Protein AF-A0A9Q8ZAB5-F1 (afdb_monomer_lite)

Organism: Curvularia clavata (NCBI:txid95742)

Secondary structure (DSSP, 8-state):
------------------------------HHHHHHHHHHHHHHHHHHHHHHHHHHHHHHHHHHHHHHHHHHHHHHHHHHHHHHHHHHHHHHHHHHHHHHHHHHHHHHHHHHHTTS-TT-HHHHHHHHHHHHHHHHHHHHHHHHHHHHHHHT------SS------PPPTTS-S--TTB-TTSBBTTT-PBSS-HHHHHHHTTSPP----PPPP----

Radius of gyration: 38.53 Å; chains: 1; bounding box: 96×40×108 Å

Sequence (218 aa):
MGSTTPSHESAVEATGMPQPEQLAIGVPLGFAAQLRAVQQTQREQAERIAILESENAKLKENLEVKITDLVVRVENLEQHKELLTVRRKELVTLLSNLRTLHLDADNAFQMRAVDIQPDDAEGMLGLCNTQIITTMSHHQRAIAQLRVTTQLQTYPMYHQQARPPVMPPRTSGRYPHWYGREGYCLEHGTPYQCFTCDRRYENLPAPQGNTAPGKKKS

Foldseek 3Di:
DDDDDDDDDDDPPPPDDPDPPDDPDDDDDPPVVVVVVVVVVVVVVVVVVVVVVVVVVVVVVVVVVVVVVVVVVVVVVVVVVVVVVVVVVVVVVLVVVLVVQLVVLVVVLVVQCVPADPPNPVSVVVSVVVNVVSNVVSVVVSVVVVVVVVVVDPDPPPPDDCPPQPDPPVPDVDDPPQADPVQAGVVPRHHPPDPVVVVVVVPDDDPDDPDDDDDDDD

Structure (mmCIF, N/CA/C/O backbone):
data_AF-A0A9Q8ZAB5-F1
#
_entry.id   AF-A0A9Q8ZAB5-F1
#
loop_
_atom_site.group_PDB
_atom_site.id
_atom_site.type_symbol
_atom_site.label_atom_id
_atom_site.label_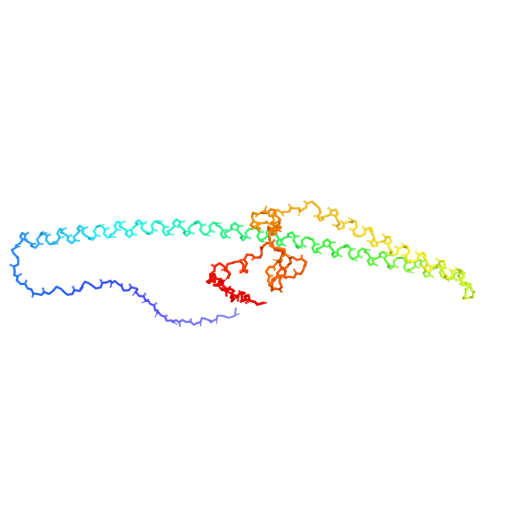alt_id
_atom_site.label_comp_id
_atom_site.label_asym_id
_atom_site.label_entity_id
_atom_site.label_seq_id
_atom_site.pdbx_PDB_ins_code
_atom_site.Cartn_x
_atom_site.Cartn_y
_atom_site.Cartn_z
_atom_site.occupancy
_atom_site.B_iso_or_equiv
_atom_site.auth_seq_id
_atom_site.auth_comp_id
_atom_site.auth_asym_id
_atom_site.auth_atom_id
_atom_site.pdbx_PDB_model_num
ATOM 1 N N . MET A 1 1 ? -35.957 -17.607 -9.331 1.00 41.12 1 MET A N 1
ATOM 2 C CA . MET A 1 1 ? -36.030 -19.084 -9.400 1.00 41.12 1 MET A CA 1
ATOM 3 C C . MET A 1 1 ? -34.678 -19.604 -8.923 1.00 41.12 1 MET A C 1
ATOM 5 O O . MET A 1 1 ? -33.695 -19.191 -9.505 1.00 41.12 1 MET A O 1
ATOM 9 N N . GLY A 1 2 ? -34.497 -20.375 -7.861 1.00 46.34 2 GLY A N 1
ATOM 10 C CA . GLY A 1 2 ? -35.433 -20.983 -6.936 1.00 46.34 2 GLY A CA 1
ATOM 11 C C . GLY A 1 2 ? -34.921 -20.863 -5.499 1.00 46.34 2 GLY A C 1
ATOM 12 O O . GLY A 1 2 ? -33.728 -20.789 -5.226 1.00 46.34 2 GLY A O 1
ATOM 13 N N . SER A 1 3 ? -35.906 -20.788 -4.621 1.00 42.12 3 SER A N 1
ATOM 14 C CA . SER A 1 3 ? -35.892 -21.041 -3.190 1.00 42.12 3 SER A CA 1
ATOM 15 C C . SER A 1 3 ? -35.342 -22.421 -2.834 1.00 42.12 3 SER A C 1
ATOM 17 O O . SER A 1 3 ? -35.761 -23.389 -3.460 1.00 42.12 3 SER A O 1
ATOM 19 N N . THR A 1 4 ? -34.573 -22.505 -1.747 1.00 46.62 4 THR A N 1
ATOM 20 C CA . THR A 1 4 ? -34.767 -23.529 -0.702 1.00 46.62 4 THR A CA 1
ATOM 21 C C . THR A 1 4 ? -34.006 -23.129 0.559 1.00 46.62 4 THR A C 1
ATOM 23 O O . THR A 1 4 ? -32.781 -23.049 0.570 1.00 46.62 4 THR A O 1
ATOM 26 N N . THR A 1 5 ? -34.778 -22.857 1.605 1.00 48.03 5 THR A N 1
ATOM 27 C CA . THR A 1 5 ? -34.402 -22.916 3.019 1.00 48.03 5 THR A CA 1
ATOM 28 C C . THR A 1 5 ? -34.094 -24.359 3.436 1.00 48.03 5 THR A C 1
ATOM 30 O O . THR A 1 5 ? -34.534 -25.305 2.777 1.00 48.03 5 THR A O 1
ATOM 33 N N . PRO A 1 6 ? -33.431 -24.532 4.587 1.00 48.47 6 PRO A N 1
ATOM 34 C CA . PRO A 1 6 ? -34.028 -25.408 5.587 1.00 48.47 6 PRO A CA 1
ATOM 35 C C . PRO A 1 6 ? -34.180 -24.717 6.945 1.00 48.47 6 PRO A C 1
ATOM 37 O O . PRO A 1 6 ? -33.369 -23.892 7.363 1.00 48.47 6 PRO A O 1
ATOM 40 N N . SER A 1 7 ? -35.286 -25.075 7.585 1.00 40.00 7 SER A N 1
ATOM 41 C CA . SER A 1 7 ? -35.725 -24.700 8.925 1.00 40.00 7 SER A CA 1
ATOM 42 C C . SER A 1 7 ? -35.167 -25.650 9.992 1.00 40.00 7 SER A C 1
ATOM 44 O O . SER A 1 7 ? -34.811 -26.780 9.670 1.00 40.00 7 SER A O 1
ATOM 46 N N . HIS A 1 8 ? -35.281 -25.200 11.251 1.00 36.62 8 HIS A N 1
ATOM 47 C CA . HIS A 1 8 ? -35.032 -25.897 12.527 1.00 36.62 8 HIS A CA 1
ATOM 48 C C . HIS A 1 8 ? -33.540 -26.067 12.872 1.00 36.62 8 HIS A C 1
ATOM 50 O O . HIS A 1 8 ? -32.748 -26.480 12.045 1.00 36.62 8 HIS A O 1
ATOM 56 N N . GLU A 1 9 ? -33.061 -25.671 14.052 1.00 33.81 9 GLU A N 1
ATOM 57 C CA . GLU A 1 9 ? -33.590 -26.050 15.361 1.00 33.81 9 GLU A CA 1
ATOM 58 C C . GLU A 1 9 ? -33.198 -25.039 16.454 1.00 33.81 9 GLU A C 1
ATOM 60 O O . GLU A 1 9 ? -32.094 -24.496 16.474 1.00 33.81 9 GLU A O 1
ATOM 65 N N . SER A 1 10 ? -34.137 -24.799 17.366 1.00 42.56 10 SER A N 1
ATOM 66 C CA . SER A 1 10 ? -33.970 -24.031 18.595 1.00 42.56 10 SER A CA 1
ATOM 67 C C . SER A 1 10 ? -32.871 -24.601 19.493 1.00 42.56 10 SER A C 1
ATOM 69 O O . SER A 1 10 ? -32.937 -25.761 19.883 1.00 42.56 10 SER A O 1
ATOM 71 N N . ALA A 1 11 ? -31.966 -23.744 19.958 1.00 36.34 11 ALA A N 1
ATOM 72 C CA . ALA A 1 11 ? -31.259 -23.945 21.218 1.00 36.34 11 ALA A CA 1
ATOM 73 C C . ALA A 1 11 ? -31.220 -22.607 21.961 1.00 36.34 11 ALA A C 1
ATOM 75 O O . ALA A 1 11 ? -30.309 -21.794 21.821 1.00 36.34 11 ALA A O 1
ATOM 76 N N . VAL A 1 12 ? -32.292 -22.358 22.712 1.00 43.91 12 VAL A N 1
ATOM 77 C CA . VAL A 1 12 ? -32.320 -21.360 23.778 1.00 43.91 12 VAL A CA 1
ATOM 78 C C . VAL A 1 12 ? -31.475 -21.941 24.906 1.00 43.91 12 VAL A C 1
ATOM 80 O O . VAL A 1 12 ? -31.985 -22.669 25.753 1.00 43.91 12 VAL A O 1
ATOM 83 N N . GLU A 1 13 ? -30.171 -21.681 24.895 1.00 36.53 13 GLU A N 1
ATOM 84 C CA . GLU A 1 13 ? -29.322 -21.998 26.039 1.00 36.53 13 GLU A CA 1
ATOM 85 C C . GLU A 1 13 ? -29.429 -20.837 27.026 1.00 36.53 13 GLU A C 1
ATOM 87 O O . GLU A 1 13 ? -28.693 -19.851 26.989 1.00 36.53 13 GLU A O 1
ATOM 92 N N . ALA A 1 14 ? -30.472 -20.930 27.850 1.00 37.59 14 ALA A N 1
ATOM 93 C CA . ALA A 1 14 ? -30.673 -20.093 29.013 1.00 37.59 14 ALA A CA 1
ATOM 94 C C . ALA A 1 14 ? -29.473 -20.278 29.947 1.00 37.59 14 ALA A C 1
ATOM 96 O O . ALA A 1 14 ? -29.358 -21.285 30.648 1.00 37.59 14 ALA A O 1
ATOM 97 N N . THR A 1 15 ? -28.568 -19.304 29.943 1.00 41.44 15 THR A N 1
ATOM 98 C CA . THR A 1 15 ? -27.495 -19.192 30.923 1.00 41.44 15 THR A CA 1
ATOM 99 C C . THR A 1 15 ? -28.131 -19.156 32.307 1.00 41.44 15 THR A C 1
ATOM 101 O O . THR A 1 15 ? -28.921 -18.267 32.630 1.00 41.44 15 THR A O 1
ATOM 104 N N . GLY A 1 16 ? -27.838 -20.205 33.076 1.00 38.50 16 GLY A N 1
ATOM 105 C CA . GLY A 1 16 ? -28.487 -20.536 34.332 1.00 38.50 16 GLY A CA 1
ATOM 106 C C . GLY A 1 16 ? -28.571 -19.355 35.290 1.00 38.50 16 GLY A C 1
ATOM 107 O O . GLY A 1 16 ? -27.561 -18.793 35.711 1.00 38.50 16 GLY A O 1
ATOM 108 N N . MET A 1 17 ? -29.802 -19.032 35.683 1.00 41.12 17 MET A N 1
ATOM 109 C CA . MET A 1 17 ? -30.035 -18.351 36.946 1.00 41.12 17 MET A CA 1
ATOM 110 C C . MET A 1 17 ? -29.434 -19.209 38.067 1.00 41.12 17 MET A C 1
ATOM 112 O O . MET A 1 17 ? -29.670 -20.422 38.072 1.00 41.12 17 MET A O 1
ATOM 116 N N . PRO A 1 18 ? -28.689 -18.635 39.027 1.00 44.06 18 PRO A N 1
ATOM 117 C CA . PRO A 1 18 ? -28.334 -19.376 40.222 1.00 44.06 18 PRO A CA 1
ATOM 118 C C . PRO A 1 18 ? -29.637 -19.750 40.935 1.00 44.06 18 PRO A C 1
ATOM 120 O O . PRO A 1 18 ? -30.396 -18.883 41.373 1.00 44.06 18 PRO A O 1
ATOM 123 N N . GLN A 1 19 ? -29.917 -21.054 40.992 1.00 41.78 19 GLN A N 1
ATOM 124 C CA . GLN A 1 19 ? -30.935 -21.608 41.873 1.00 41.78 19 GLN A CA 1
ATOM 125 C C . GLN A 1 19 ? -30.677 -21.086 43.294 1.00 41.78 19 GLN A C 1
ATOM 127 O O . GLN A 1 19 ? -29.535 -21.151 43.755 1.00 41.78 19 GLN A O 1
ATOM 132 N N . PRO A 1 20 ? -31.700 -20.588 44.011 1.00 45.41 20 PRO A N 1
ATOM 133 C CA . PRO A 1 20 ? -31.580 -20.397 45.443 1.00 45.41 20 PRO A CA 1
ATOM 134 C C . PRO A 1 20 ? -31.463 -21.791 46.060 1.00 45.41 20 PRO A C 1
ATOM 136 O O . PRO A 1 20 ? -32.427 -22.560 46.082 1.00 45.41 20 PRO A O 1
ATOM 139 N N . GLU A 1 21 ? -30.249 -22.138 46.481 1.00 46.72 21 GLU A N 1
ATOM 140 C CA . GLU A 1 21 ? -29.992 -23.361 47.223 1.00 46.72 21 GLU A CA 1
ATOM 141 C C . GLU A 1 21 ? -30.915 -23.433 48.441 1.00 46.72 21 GLU A C 1
ATOM 143 O O . GLU A 1 21 ? -31.255 -22.444 49.093 1.00 46.72 21 GLU A O 1
ATOM 148 N N . GLN A 1 22 ? -31.374 -24.654 48.660 1.00 44.00 22 GLN A N 1
ATOM 149 C CA . GLN A 1 22 ? -32.436 -25.054 49.556 1.00 44.00 22 GLN A CA 1
ATOM 150 C C . GLN A 1 22 ? -32.271 -24.456 50.958 1.00 44.00 22 GLN A C 1
ATOM 152 O O . GLN A 1 22 ? -31.250 -24.634 51.622 1.00 44.00 22 GLN A O 1
ATOM 157 N N . LEU A 1 23 ? -33.339 -23.809 51.430 1.00 45.16 23 LEU A N 1
ATOM 158 C CA . LEU A 1 23 ? -33.559 -23.488 52.836 1.00 45.16 23 LEU A CA 1
ATOM 159 C C . LEU A 1 23 ? -33.462 -24.782 53.653 1.00 45.16 23 LEU A C 1
ATOM 161 O O . LEU A 1 23 ? -34.404 -25.575 53.697 1.00 45.16 23 LEU A O 1
ATOM 165 N N . ALA A 1 24 ? -32.316 -24.994 54.298 1.00 43.72 24 ALA A N 1
ATOM 166 C CA . ALA A 1 24 ? -32.170 -25.992 55.340 1.00 43.72 24 ALA A CA 1
ATOM 167 C C . ALA A 1 24 ? -33.222 -25.707 56.423 1.00 43.72 24 ALA A C 1
ATOM 169 O O . ALA A 1 24 ? -33.201 -24.677 57.097 1.00 43.72 24 ALA A O 1
ATOM 170 N N . ILE A 1 25 ? -34.190 -26.614 56.537 1.00 65.44 25 ILE A N 1
ATOM 171 C CA . ILE A 1 25 ? -35.255 -26.574 57.534 1.00 65.44 25 ILE A CA 1
ATOM 172 C C . ILE A 1 25 ? -34.607 -26.733 58.913 1.00 65.44 25 ILE A C 1
ATOM 174 O O . ILE A 1 25 ? -34.068 -27.790 59.234 1.00 65.44 25 ILE A O 1
ATOM 178 N N . GLY A 1 26 ? -34.683 -25.687 59.736 1.00 53.12 26 GLY A N 1
ATOM 179 C CA . GLY A 1 26 ? -34.193 -25.714 61.109 1.00 53.12 26 GLY A CA 1
ATOM 180 C C . GLY A 1 26 ? -34.734 -24.560 61.951 1.00 53.12 26 GLY A C 1
ATOM 181 O O . GLY A 1 26 ? -34.139 -23.491 61.982 1.00 53.12 26 GLY A O 1
ATOM 182 N N . VAL A 1 27 ? -35.811 -24.843 62.698 1.00 58.59 27 VAL A N 1
ATOM 183 C CA . VAL A 1 27 ? -36.388 -24.069 63.824 1.00 58.59 27 VAL A CA 1
ATOM 184 C C . VAL A 1 27 ? -37.243 -22.836 63.441 1.00 58.59 27 VAL A C 1
ATOM 186 O O . VAL A 1 27 ? -36.788 -21.970 62.695 1.00 58.59 27 VAL A O 1
ATOM 189 N N . PRO A 1 28 ? -38.485 -22.694 63.971 1.00 60.84 28 PRO A N 1
ATOM 190 C CA . PRO A 1 28 ? -39.317 -21.518 63.736 1.00 60.84 28 PRO A CA 1
ATOM 191 C C . PRO A 1 28 ? -38.737 -20.318 64.491 1.00 60.84 28 PRO A C 1
ATOM 193 O O . PRO A 1 28 ? -39.052 -20.051 65.649 1.00 60.84 28 PRO A O 1
ATOM 196 N N . LEU A 1 29 ? -37.861 -19.581 63.818 1.00 64.44 29 LEU A N 1
ATOM 197 C CA . LEU A 1 29 ? -37.516 -18.216 64.184 1.00 64.44 29 LEU A CA 1
ATOM 198 C C . LEU A 1 29 ? -38.813 -17.394 64.263 1.00 64.44 29 LEU A C 1
ATOM 200 O O . LEU A 1 29 ? -39.608 -17.401 63.324 1.00 64.44 29 LEU A O 1
ATOM 204 N N . GLY A 1 30 ? -39.040 -16.686 65.374 1.00 79.69 30 GLY A N 1
ATOM 205 C CA . GLY A 1 30 ? -40.190 -15.784 65.498 1.00 79.69 30 GLY A CA 1
ATOM 206 C C . GLY A 1 30 ? -40.224 -14.759 64.354 1.00 79.69 30 GLY A C 1
ATOM 207 O O . GLY A 1 30 ? -39.177 -14.404 63.813 1.00 79.69 30 GLY A O 1
ATOM 208 N N . PHE A 1 31 ? -41.411 -14.257 63.996 1.00 84.06 31 PHE A N 1
ATOM 209 C CA . PHE A 1 31 ? -41.635 -13.351 62.852 1.00 84.06 31 PHE A CA 1
ATOM 210 C C . PHE A 1 31 ? -40.609 -12.202 62.751 1.00 84.06 31 PHE A C 1
ATOM 212 O O . PHE A 1 31 ? -40.093 -11.904 61.677 1.00 84.06 31 PHE A O 1
ATOM 219 N N . ALA A 1 32 ? -40.222 -11.608 63.884 1.00 85.12 32 ALA A N 1
ATOM 220 C CA . ALA A 1 32 ? -39.220 -10.541 63.943 1.00 85.12 32 ALA A CA 1
ATOM 221 C C . ALA A 1 32 ? -37.797 -10.974 63.526 1.00 85.12 32 ALA A C 1
ATOM 223 O O . ALA A 1 32 ? -36.995 -10.154 63.080 1.00 85.12 32 ALA A O 1
ATOM 224 N N . ALA A 1 33 ? -37.441 -12.243 63.705 1.00 85.00 33 ALA A N 1
ATOM 225 C CA . ALA A 1 33 ? -36.161 -12.783 63.265 1.00 85.00 33 ALA A CA 1
ATOM 226 C C . ALA A 1 33 ? -36.188 -13.161 61.774 1.00 85.00 33 ALA A C 1
ATOM 228 O O . ALA A 1 33 ? -35.219 -12.879 61.074 1.00 85.00 33 ALA A O 1
ATOM 229 N N . GLN A 1 34 ? -37.317 -13.669 61.262 1.00 87.31 34 GLN A N 1
ATOM 230 C CA . GLN A 1 34 ? -37.519 -13.855 59.817 1.00 87.31 34 GLN A CA 1
ATOM 231 C C . GLN A 1 34 ? -37.459 -12.520 59.062 1.00 87.31 34 GLN A C 1
ATOM 233 O O . GLN A 1 34 ? -36.755 -12.412 58.062 1.00 87.31 34 GLN A O 1
ATOM 238 N N . LEU A 1 35 ? -38.115 -11.474 59.578 1.00 90.00 35 LEU A N 1
ATOM 239 C CA . LEU A 1 35 ? -38.086 -10.144 58.966 1.00 90.00 35 LEU A CA 1
ATOM 240 C C . LEU A 1 35 ? -36.660 -9.573 58.901 1.00 90.00 35 LEU A C 1
ATOM 242 O O . LEU A 1 35 ? -36.268 -9.011 57.882 1.00 90.00 35 LEU A O 1
ATOM 246 N N . ARG A 1 36 ? -35.859 -9.766 59.958 1.00 89.44 36 ARG A N 1
ATOM 247 C CA . ARG A 1 36 ? -34.445 -9.357 59.975 1.00 89.44 36 ARG A CA 1
ATOM 248 C C . ARG A 1 36 ? -33.595 -10.141 58.975 1.00 89.44 36 ARG A C 1
ATOM 250 O O . ARG A 1 36 ? -32.769 -9.532 58.306 1.00 89.44 36 ARG A O 1
ATOM 257 N N . ALA A 1 37 ? -33.815 -11.448 58.832 1.00 89.44 37 ALA A N 1
ATOM 258 C CA . ALA A 1 37 ? -33.113 -12.263 57.837 1.00 89.44 37 ALA A CA 1
ATOM 259 C C . ALA A 1 37 ? -33.442 -11.822 56.397 1.00 89.44 37 ALA A C 1
ATOM 261 O O . ALA A 1 37 ? -32.545 -11.703 55.563 1.00 89.44 37 ALA A O 1
ATOM 262 N N . VAL A 1 38 ? -34.709 -11.499 56.116 1.00 93.06 38 VAL A N 1
ATOM 263 C CA . VAL A 1 38 ? -35.129 -10.963 54.810 1.00 93.06 38 VAL A CA 1
ATOM 264 C C . VAL A 1 38 ? -34.523 -9.581 54.552 1.00 93.06 38 VAL A C 1
ATOM 266 O O . VAL A 1 38 ? -34.022 -9.320 53.466 1.00 93.06 38 VAL A O 1
ATOM 269 N N . GLN A 1 39 ? -34.505 -8.694 55.547 1.00 93.44 39 GLN A N 1
ATOM 270 C CA . GLN A 1 39 ? -33.871 -7.378 55.403 1.00 93.44 39 GLN A CA 1
ATOM 271 C C . GLN A 1 39 ? -32.361 -7.483 55.168 1.00 93.44 39 GLN A C 1
ATOM 273 O O . GLN A 1 39 ? -31.806 -6.723 54.377 1.00 93.44 39 GLN A O 1
ATOM 278 N N . GLN A 1 40 ? -31.696 -8.416 55.846 1.00 94.12 40 GLN A N 1
ATOM 279 C CA . GLN A 1 40 ? -30.265 -8.643 55.689 1.00 94.12 40 GLN A CA 1
ATOM 280 C C . GLN A 1 40 ? -29.939 -9.191 54.295 1.00 94.12 40 GLN A C 1
ATOM 282 O O . GLN A 1 40 ? -29.097 -8.628 53.602 1.00 94.12 40 GLN A O 1
ATOM 287 N N . THR A 1 41 ? -30.679 -10.202 53.835 1.00 93.94 41 THR A N 1
ATOM 288 C CA . THR A 1 41 ? -30.528 -10.737 52.472 1.00 93.94 41 THR A CA 1
ATOM 289 C C . THR A 1 41 ? -30.858 -9.696 51.401 1.00 93.94 41 THR A C 1
ATOM 291 O O . THR A 1 41 ? -30.152 -9.619 50.402 1.00 93.94 41 THR A O 1
ATOM 294 N N . GLN A 1 42 ? -31.859 -8.832 51.609 1.00 95.19 42 GLN A N 1
ATOM 295 C CA . GLN A 1 42 ? -32.133 -7.709 50.701 1.00 95.19 42 GLN A CA 1
ATOM 296 C C . GLN A 1 42 ? -30.970 -6.716 50.625 1.00 95.19 42 GLN A C 1
ATOM 298 O O . GLN A 1 42 ? -30.652 -6.243 49.536 1.00 95.19 42 GLN A O 1
ATOM 303 N N . ARG A 1 43 ? -30.319 -6.403 51.753 1.00 96.19 43 ARG A N 1
ATOM 304 C CA . ARG A 1 43 ? -29.132 -5.531 51.761 1.00 96.19 43 ARG A CA 1
ATOM 305 C C . ARG A 1 43 ? -27.964 -6.168 51.020 1.00 96.19 43 ARG A C 1
ATOM 307 O O . ARG A 1 43 ? -27.365 -5.510 50.180 1.00 96.19 43 ARG A O 1
ATOM 314 N N . GLU A 1 44 ? -27.690 -7.441 51.287 1.00 96.56 44 GLU A N 1
ATOM 315 C CA . GLU A 1 44 ? -26.624 -8.193 50.617 1.00 96.56 44 GLU A CA 1
ATOM 316 C C . GLU A 1 44 ? -26.871 -8.297 49.105 1.00 96.56 44 GLU A C 1
ATOM 318 O O . GLU A 1 44 ? -25.954 -8.117 48.303 1.00 96.56 44 GLU A O 1
ATOM 323 N N . GLN A 1 45 ? -28.122 -8.520 48.687 1.00 96.12 45 GLN A N 1
ATOM 324 C CA . GLN A 1 45 ? -28.486 -8.514 47.270 1.00 96.12 45 GLN A CA 1
ATOM 325 C C . GLN A 1 45 ? -28.344 -7.126 46.641 1.00 96.12 45 GLN A C 1
ATOM 327 O O . GLN A 1 45 ? -27.807 -7.027 45.539 1.00 96.12 45 GLN A O 1
ATOM 332 N N . ALA A 1 46 ? -28.772 -6.062 47.324 1.00 96.25 46 ALA A N 1
ATOM 333 C CA . ALA A 1 46 ? -28.623 -4.695 46.831 1.00 96.25 46 ALA A CA 1
ATOM 334 C C . ALA A 1 46 ? -27.146 -4.304 46.661 1.00 96.25 46 ALA A C 1
ATOM 336 O O . ALA A 1 46 ? -26.779 -3.714 45.647 1.00 96.25 46 ALA A O 1
ATOM 337 N N . GLU A 1 47 ? -26.286 -4.685 47.608 1.00 96.75 47 GLU A N 1
ATOM 338 C CA . GLU A 1 47 ? -24.841 -4.459 47.520 1.00 96.75 47 GLU A CA 1
ATOM 339 C C . GLU A 1 47 ? -24.222 -5.229 46.347 1.00 96.75 47 GLU A C 1
ATOM 341 O O . GLU A 1 47 ? -23.478 -4.659 45.547 1.00 96.75 47 GLU A O 1
ATOM 346 N N . ARG A 1 48 ? -24.589 -6.505 46.174 1.00 96.81 48 ARG A N 1
ATOM 347 C CA . ARG A 1 48 ? -24.113 -7.314 45.047 1.00 96.81 48 ARG A CA 1
ATOM 348 C C . ARG A 1 48 ? -24.548 -6.740 43.699 1.00 96.81 48 ARG A C 1
ATOM 350 O O . ARG A 1 48 ? -23.746 -6.729 42.768 1.00 96.81 48 ARG A O 1
ATOM 357 N N . ILE A 1 49 ? -25.789 -6.262 43.590 1.00 96.69 49 ILE A N 1
ATOM 358 C CA . ILE A 1 49 ? -26.291 -5.602 42.377 1.00 96.69 49 ILE A CA 1
ATOM 359 C C . ILE A 1 49 ? -25.474 -4.339 42.094 1.00 96.69 49 ILE A C 1
ATOM 361 O O . ILE A 1 49 ? -24.982 -4.191 40.981 1.00 96.69 49 ILE A O 1
ATOM 365 N N . ALA A 1 50 ? -25.235 -3.490 43.096 1.00 97.50 50 ALA A N 1
ATOM 366 C CA . ALA A 1 50 ? -24.454 -2.265 42.922 1.00 97.50 50 ALA A CA 1
ATOM 367 C C . ALA A 1 50 ? -23.011 -2.542 42.454 1.00 97.50 50 ALA A C 1
ATOM 369 O O . ALA A 1 50 ? -22.494 -1.853 41.569 1.00 97.50 50 ALA A O 1
ATOM 370 N N . ILE A 1 51 ? -22.361 -3.577 43.001 1.00 97.56 51 ILE A N 1
ATOM 371 C CA . ILE A 1 51 ? -21.024 -3.999 42.558 1.00 97.56 51 ILE A CA 1
ATOM 372 C C . ILE A 1 51 ? -21.071 -4.452 41.098 1.00 97.56 51 ILE A C 1
ATOM 374 O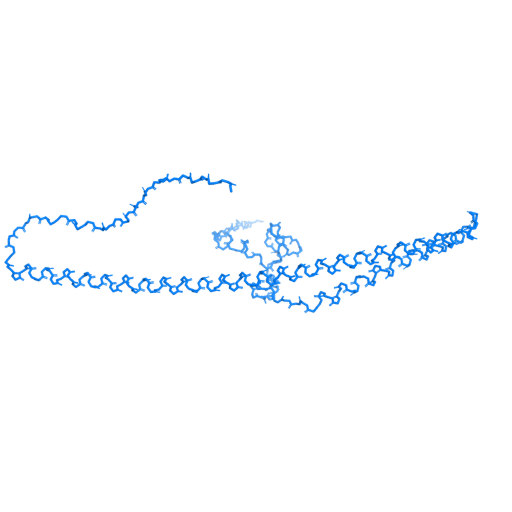 O . ILE A 1 51 ? -20.304 -3.936 40.282 1.00 97.56 51 ILE A O 1
ATOM 378 N N . LEU A 1 52 ? -21.996 -5.355 40.756 1.00 96.56 52 LEU A N 1
ATOM 379 C CA . LE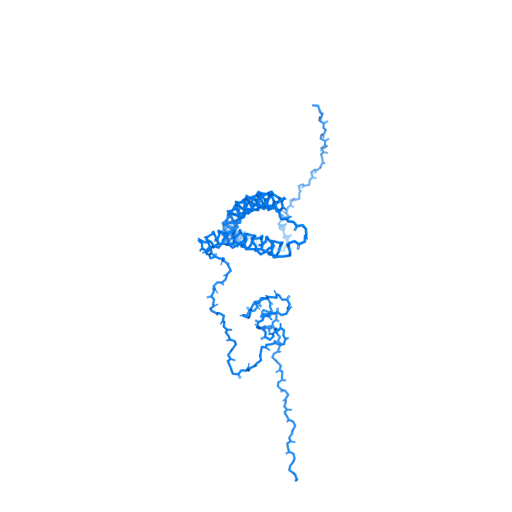U A 1 52 ? -22.137 -5.879 39.396 1.00 96.56 52 LEU A CA 1
ATOM 380 C C . LEU A 1 52 ? -22.457 -4.777 38.383 1.00 96.56 52 LEU A C 1
ATOM 382 O O . LEU A 1 52 ? -21.910 -4.797 37.285 1.00 96.56 52 LEU A O 1
ATOM 386 N N . GLU A 1 53 ? -23.293 -3.800 38.732 1.00 97.19 53 GLU A N 1
ATOM 387 C CA . GLU A 1 53 ? -23.585 -2.637 37.888 1.00 97.19 53 GLU A CA 1
ATOM 388 C C . GLU A 1 53 ? -22.334 -1.785 37.649 1.00 97.19 53 GLU A C 1
ATOM 390 O O . GLU A 1 53 ? -22.064 -1.390 36.511 1.00 97.19 53 GLU A O 1
ATOM 395 N N . SER A 1 54 ? -21.524 -1.565 38.689 1.00 97.19 54 SER A N 1
ATOM 396 C CA . SER A 1 54 ? -20.263 -0.825 38.570 1.00 97.19 54 SER A CA 1
ATOM 397 C C . SER A 1 54 ? -19.232 -1.555 37.699 1.00 97.19 54 SER A C 1
ATOM 399 O O . SER A 1 54 ? -18.533 -0.929 36.900 1.00 97.19 54 SER A O 1
ATOM 401 N N . GLU A 1 55 ? -19.148 -2.882 37.809 1.00 97.19 55 GLU A N 1
ATOM 402 C CA . GLU A 1 55 ? -18.276 -3.709 36.976 1.00 97.19 55 GLU A CA 1
ATOM 403 C C . GLU A 1 55 ? -18.759 -3.729 35.527 1.00 97.19 55 GLU A C 1
ATOM 405 O O . GLU A 1 55 ? -17.953 -3.569 34.611 1.00 97.19 55 GLU A O 1
ATOM 410 N N . ASN A 1 56 ? -20.072 -3.836 35.304 1.00 96.50 56 ASN A N 1
ATOM 411 C CA . ASN A 1 56 ? -20.661 -3.758 33.969 1.00 96.50 56 ASN A CA 1
ATOM 412 C C . ASN A 1 56 ? -20.376 -2.406 33.305 1.00 96.50 56 ASN A C 1
ATOM 414 O O . ASN A 1 56 ? -20.031 -2.365 32.125 1.00 96.50 56 ASN A O 1
ATOM 418 N N . ALA A 1 57 ? -20.480 -1.304 34.053 1.00 96.56 57 ALA A N 1
ATOM 419 C CA . ALA A 1 57 ? -20.144 0.027 33.552 1.00 96.56 57 ALA A CA 1
ATOM 420 C C . ALA A 1 57 ? -18.669 0.109 33.121 1.00 96.56 57 ALA A C 1
ATOM 422 O O . ALA A 1 57 ? -18.382 0.520 31.998 1.00 96.56 57 ALA A O 1
ATOM 423 N N . LYS A 1 58 ? -17.742 -0.383 33.955 1.00 96.81 58 LYS A N 1
ATOM 424 C CA . LYS A 1 58 ? -16.306 -0.442 33.624 1.00 96.81 58 LYS A CA 1
ATOM 425 C C . LYS A 1 58 ? -16.019 -1.329 32.414 1.00 96.81 58 LYS A C 1
ATOM 427 O O . LYS A 1 58 ? -15.142 -1.020 31.610 1.00 96.81 58 LYS A O 1
ATOM 432 N N . LEU A 1 59 ? -16.708 -2.462 32.283 1.00 96.50 59 LEU A N 1
ATOM 433 C CA . LEU A 1 59 ? -16.540 -3.354 31.135 1.00 96.50 59 LEU A CA 1
ATOM 434 C C . LEU A 1 59 ? -17.022 -2.693 29.844 1.00 96.50 59 LEU A C 1
ATOM 436 O O . LEU A 1 59 ? -16.326 -2.785 28.835 1.00 96.50 59 LEU A O 1
ATOM 440 N N . LYS A 1 60 ? -18.162 -1.994 29.880 1.00 97.00 60 LYS A N 1
ATOM 441 C CA . LYS A 1 60 ? -18.675 -1.234 28.733 1.00 97.00 60 LYS A CA 1
ATOM 442 C C . LYS A 1 60 ? -17.708 -0.137 28.304 1.00 97.00 60 LYS A C 1
ATOM 444 O O . LYS A 1 60 ? -17.342 -0.103 27.137 1.00 97.00 60 LYS A O 1
ATOM 449 N N . GLU A 1 61 ? -17.210 0.662 29.243 1.00 96.88 61 GLU A N 1
ATOM 450 C CA . GLU A 1 61 ? -16.221 1.709 28.958 1.00 96.88 61 GLU A CA 1
ATOM 451 C C . GLU A 1 61 ? -14.943 1.126 28.328 1.00 96.88 61 GLU A C 1
ATOM 453 O O . GLU A 1 61 ? -14.485 1.576 27.280 1.00 96.88 61 GLU A O 1
ATOM 458 N N . ASN A 1 62 ? -14.400 0.047 28.902 1.00 95.94 62 ASN A N 1
ATOM 459 C CA . ASN A 1 62 ? -13.223 -0.623 28.343 1.00 95.94 62 ASN A CA 1
ATOM 460 C C . ASN A 1 62 ? -13.466 -1.184 26.934 1.00 95.94 62 ASN A C 1
ATOM 462 O O . ASN A 1 62 ? -12.549 -1.205 26.109 1.00 95.94 62 ASN A O 1
ATOM 466 N N . LEU A 1 63 ? -14.672 -1.687 26.658 1.00 96.62 63 LEU A N 1
ATOM 467 C CA . LEU A 1 63 ? -15.041 -2.164 25.328 1.00 96.62 63 LEU A CA 1
ATOM 468 C C . LEU A 1 63 ? -15.168 -1.006 24.341 1.00 96.62 63 LEU A C 1
ATOM 470 O O . LEU A 1 63 ? -14.649 -1.121 23.236 1.00 96.62 63 LEU A O 1
ATOM 474 N N . GLU A 1 64 ? -15.773 0.112 24.732 1.00 96.69 64 GLU A N 1
ATOM 475 C CA . GLU A 1 64 ? -15.877 1.313 23.896 1.00 96.69 64 GLU A CA 1
ATOM 476 C C . GLU A 1 64 ? -14.495 1.869 23.528 1.00 96.69 64 GLU A C 1
ATOM 478 O O . GLU A 1 64 ? -14.233 2.160 22.358 1.00 96.69 64 GLU A O 1
ATOM 483 N N . VAL A 1 65 ? -13.560 1.919 24.482 1.00 95.62 65 VAL A N 1
ATOM 484 C CA . VAL A 1 65 ? -12.169 2.328 24.219 1.00 95.62 65 VAL A CA 1
ATOM 485 C C . VAL A 1 65 ? -11.478 1.370 23.241 1.00 95.62 65 VAL A C 1
ATOM 487 O O . VAL A 1 65 ? -10.793 1.801 22.317 1.00 95.62 65 VAL A O 1
ATOM 490 N N . LYS A 1 66 ? -11.674 0.055 23.389 1.00 95.56 66 LYS A N 1
ATOM 491 C CA . LYS A 1 66 ? -11.090 -0.929 22.460 1.00 95.56 66 LYS A CA 1
ATOM 492 C C . LYS A 1 66 ? -11.708 -0.854 21.069 1.00 95.56 66 LYS A C 1
ATOM 494 O O . LYS A 1 66 ? -10.995 -0.992 20.081 1.00 95.56 66 LYS A O 1
ATOM 499 N N . ILE A 1 67 ? -13.022 -0.663 20.986 1.00 96.00 67 ILE A N 1
ATOM 500 C CA . ILE A 1 67 ? -13.730 -0.522 19.713 1.00 96.00 67 ILE A CA 1
ATOM 501 C C . ILE A 1 67 ? -13.224 0.726 18.993 1.00 96.00 67 ILE A C 1
ATOM 503 O O . ILE A 1 67 ? -12.866 0.636 17.825 1.00 96.00 67 ILE A O 1
ATOM 507 N N . THR A 1 68 ? -13.122 1.860 19.686 1.00 94.75 68 THR A N 1
ATOM 508 C CA . THR A 1 68 ? -12.628 3.107 19.085 1.00 94.75 68 THR A CA 1
ATOM 509 C C . THR A 1 68 ? -11.177 2.992 18.605 1.00 94.75 68 THR A C 1
ATOM 511 O O . THR A 1 68 ? -10.894 3.384 17.475 1.00 94.75 68 THR A O 1
ATOM 514 N N . ASP A 1 69 ? -10.278 2.372 19.378 1.00 93.56 69 ASP A N 1
ATOM 515 C CA . ASP A 1 69 ? -8.894 2.099 18.946 1.00 93.56 69 ASP A CA 1
ATOM 516 C C . ASP A 1 69 ? -8.835 1.208 17.692 1.00 93.56 69 ASP A C 1
ATOM 518 O O . ASP A 1 69 ? -8.114 1.499 16.732 1.00 93.56 69 ASP A O 1
ATOM 522 N N . LEU A 1 70 ? -9.641 0.142 17.655 1.00 94.19 70 LEU A N 1
ATOM 523 C CA . LEU A 1 70 ? -9.714 -0.745 16.495 1.00 94.19 70 LEU A CA 1
ATOM 524 C C . LEU A 1 70 ? -10.257 -0.032 15.254 1.00 94.19 70 LEU A C 1
ATOM 526 O O . LEU A 1 70 ? -9.723 -0.253 14.168 1.00 94.19 70 LEU A O 1
ATOM 530 N N . VAL A 1 71 ? -11.267 0.827 15.401 1.00 95.06 71 VAL A N 1
ATOM 531 C CA . VAL A 1 71 ? -11.821 1.625 14.294 1.00 95.06 71 VAL A CA 1
ATOM 532 C C . VAL A 1 71 ? -10.744 2.534 13.706 1.00 95.06 71 VAL A C 1
ATOM 534 O O . VAL A 1 71 ? -10.467 2.446 12.512 1.00 95.06 71 VAL A O 1
ATOM 537 N N . VAL A 1 72 ? -10.049 3.310 14.543 1.00 93.00 72 VAL A N 1
ATOM 538 C CA . VAL A 1 72 ? -8.957 4.196 14.098 1.00 93.00 72 VAL A CA 1
ATOM 539 C C . VAL A 1 72 ? -7.849 3.401 13.405 1.00 93.00 72 VAL A C 1
ATOM 541 O O . VAL A 1 72 ? -7.299 3.814 12.381 1.00 93.00 72 VAL A O 1
ATOM 544 N N . ARG A 1 73 ? -7.504 2.225 13.937 1.00 92.50 73 ARG A N 1
ATOM 545 C CA . ARG A 1 73 ? -6.506 1.353 13.318 1.00 92.50 73 ARG A CA 1
ATOM 546 C C . ARG A 1 73 ? -6.951 0.847 11.945 1.00 92.50 73 ARG A C 1
ATOM 548 O O . ARG A 1 73 ? -6.119 0.795 11.041 1.00 92.50 73 ARG A O 1
ATOM 555 N N . VAL A 1 74 ? -8.213 0.452 11.790 1.00 93.44 74 VAL A N 1
ATOM 556 C CA . VAL A 1 74 ? -8.763 -0.003 10.505 1.00 93.44 74 VAL A CA 1
ATOM 557 C C . VAL A 1 74 ? -8.746 1.135 9.490 1.00 93.44 74 VAL A C 1
ATOM 559 O O . VAL A 1 74 ? -8.195 0.945 8.409 1.00 93.44 74 VAL A O 1
ATOM 562 N N . GLU A 1 75 ? -9.217 2.325 9.858 1.00 93.75 75 GLU A N 1
ATOM 563 C CA . GLU A 1 75 ? -9.203 3.505 8.982 1.00 93.75 75 GLU A CA 1
ATOM 564 C C . GLU A 1 75 ? -7.783 3.840 8.500 1.00 93.75 75 GLU A C 1
ATOM 566 O O . GLU A 1 75 ? -7.548 4.039 7.307 1.00 93.75 75 GLU A O 1
ATOM 571 N N . ASN A 1 76 ? -6.797 3.816 9.402 1.00 87.38 76 ASN A N 1
ATOM 572 C CA . ASN A 1 76 ? -5.395 4.040 9.044 1.00 87.38 76 ASN A CA 1
ATOM 573 C C . ASN A 1 76 ? -4.859 2.981 8.066 1.00 87.38 76 ASN A C 1
ATOM 575 O O . ASN A 1 76 ? -4.107 3.297 7.140 1.00 87.38 76 ASN A O 1
ATOM 579 N N . LEU A 1 77 ? -5.227 1.712 8.262 1.00 92.25 77 LEU A N 1
ATOM 580 C CA . LEU A 1 77 ? -4.826 0.628 7.363 1.00 92.25 77 LEU A CA 1
ATOM 581 C C . LEU A 1 77 ? -5.488 0.753 5.986 1.00 92.25 77 LEU A C 1
ATOM 583 O O . LEU A 1 77 ? -4.845 0.462 4.975 1.00 92.25 77 LEU A O 1
ATOM 587 N N . GLU A 1 78 ? -6.738 1.201 5.932 1.00 94.38 78 GLU A N 1
ATOM 588 C CA . GLU A 1 78 ? -7.463 1.451 4.687 1.00 94.38 78 GLU A CA 1
ATOM 589 C C . GLU A 1 78 ? -6.837 2.605 3.901 1.00 94.38 78 GLU A C 1
ATOM 591 O O . GLU A 1 78 ? -6.483 2.418 2.735 1.00 94.38 78 GLU A O 1
ATOM 596 N N . GLN A 1 79 ? -6.559 3.734 4.556 1.00 91.12 79 GLN A N 1
ATOM 597 C CA . GLN A 1 79 ? -5.842 4.860 3.945 1.00 91.12 79 GLN A CA 1
ATOM 598 C C . GLN A 1 79 ? -4.464 4.435 3.414 1.00 91.12 79 GLN A C 1
ATOM 600 O O . GLN A 1 79 ? -4.069 4.780 2.297 1.00 91.12 79 GLN A O 1
ATOM 605 N N . HIS A 1 80 ? -3.730 3.618 4.176 1.00 86.25 80 HIS A N 1
ATOM 606 C CA . HIS A 1 80 ? -2.437 3.097 3.737 1.00 86.25 80 HIS A CA 1
ATOM 607 C C . HIS A 1 80 ? -2.564 2.167 2.518 1.00 86.25 80 HIS A C 1
ATOM 609 O O . HIS A 1 80 ? -1.752 2.226 1.590 1.00 86.25 80 HIS A O 1
ATOM 615 N N . LYS A 1 81 ? -3.595 1.316 2.475 1.00 93.19 81 LYS A N 1
ATOM 616 C CA . LYS A 1 81 ? -3.880 0.450 1.322 1.00 93.19 81 LYS A CA 1
ATOM 617 C C . LYS A 1 81 ? -4.208 1.267 0.071 1.00 93.19 81 LYS A C 1
ATOM 619 O O . LYS A 1 81 ? -3.743 0.919 -1.021 1.00 93.19 81 LYS A O 1
ATOM 624 N N . GLU A 1 82 ? -4.991 2.332 0.206 1.00 92.19 82 GLU A N 1
ATOM 625 C CA . GLU A 1 82 ? -5.299 3.243 -0.899 1.00 92.19 82 GLU A CA 1
ATOM 626 C C . GLU A 1 82 ? -4.028 3.890 -1.444 1.00 92.19 82 GLU A C 1
ATOM 628 O O . GLU A 1 82 ? -3.769 3.826 -2.649 1.00 92.19 82 GLU A O 1
ATOM 633 N N . LEU A 1 83 ? -3.170 4.395 -0.558 1.00 89.00 83 LEU A N 1
ATOM 634 C CA . LEU A 1 83 ? -1.885 4.971 -0.935 1.00 89.00 83 LEU A CA 1
ATOM 635 C C . LEU A 1 83 ? -0.985 3.972 -1.674 1.00 89.00 83 LEU A C 1
ATOM 637 O O . LEU A 1 83 ? -0.438 4.291 -2.733 1.00 89.00 83 LEU A O 1
ATOM 641 N N . LEU A 1 84 ? -0.851 2.744 -1.164 1.00 88.88 84 LEU A N 1
ATOM 642 C CA . LEU A 1 84 ? -0.087 1.694 -1.844 1.00 88.88 84 LEU A CA 1
ATOM 643 C C . LEU A 1 84 ? -0.663 1.370 -3.226 1.00 88.88 84 LEU A C 1
ATOM 645 O O . LEU A 1 84 ? 0.085 1.098 -4.167 1.00 88.88 84 LEU A O 1
ATOM 649 N N . THR A 1 85 ? -1.987 1.418 -3.369 1.00 91.75 85 THR A N 1
ATOM 650 C CA . THR A 1 85 ? -2.664 1.187 -4.649 1.00 91.75 85 THR A CA 1
ATOM 651 C C . THR A 1 85 ? -2.350 2.297 -5.647 1.00 91.75 85 THR A C 1
ATOM 653 O O . THR A 1 85 ? -2.045 2.003 -6.805 1.00 91.75 85 THR A O 1
ATOM 656 N N . VAL A 1 86 ? -2.374 3.558 -5.210 1.00 89.81 86 VAL A N 1
ATOM 657 C CA . VAL A 1 86 ? -1.963 4.707 -6.031 1.00 89.81 86 VAL A CA 1
ATOM 658 C C . VA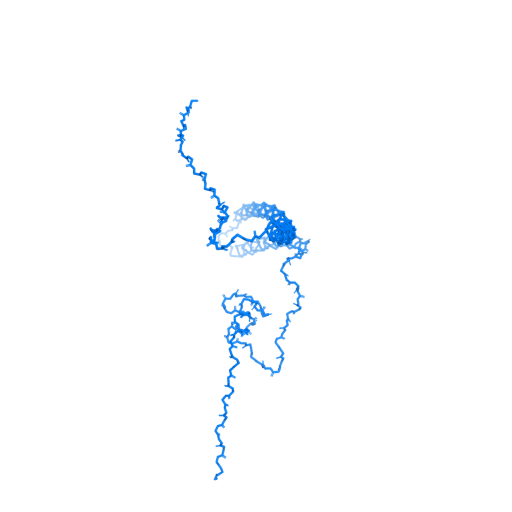L A 1 86 ? -0.504 4.555 -6.459 1.00 89.81 86 VAL A C 1
ATOM 660 O O . VAL A 1 86 ? -0.224 4.569 -7.656 1.00 89.81 86 VAL A O 1
ATOM 663 N N . ARG A 1 87 ? 0.409 4.261 -5.524 1.00 85.62 87 ARG A N 1
ATOM 664 C CA . ARG A 1 87 ? 1.829 4.046 -5.849 1.00 85.62 87 ARG A CA 1
ATOM 665 C C . ARG A 1 87 ? 2.051 2.909 -6.831 1.00 85.62 87 ARG A C 1
ATOM 667 O O . ARG A 1 87 ? 2.867 3.022 -7.740 1.00 85.62 87 ARG A O 1
ATOM 674 N N . ARG A 1 88 ? 1.324 1.802 -6.684 1.00 91.19 88 ARG A N 1
ATOM 675 C CA . ARG A 1 88 ? 1.409 0.695 -7.639 1.00 91.19 88 ARG A CA 1
ATOM 676 C C . ARG A 1 88 ? 1.015 1.149 -9.043 1.00 91.19 88 ARG A C 1
ATOM 678 O O . ARG A 1 88 ? 1.693 0.778 -9.996 1.00 91.19 88 ARG A O 1
ATOM 685 N N . LYS A 1 89 ? -0.051 1.943 -9.179 1.00 92.12 89 LYS A N 1
ATOM 686 C CA . LYS A 1 89 ? -0.472 2.494 -10.476 1.00 92.12 89 LYS A CA 1
ATOM 687 C C . LYS A 1 89 ? 0.602 3.413 -11.060 1.00 92.12 89 LYS A C 1
ATOM 689 O O . LYS A 1 89 ? 0.948 3.253 -12.223 1.00 92.12 89 LYS A O 1
ATOM 694 N N . GLU A 1 90 ? 1.179 4.301 -10.254 1.00 88.25 90 GLU A N 1
ATOM 695 C CA . GLU A 1 90 ? 2.275 5.185 -10.679 1.00 88.25 90 GLU A CA 1
ATOM 696 C C . GLU A 1 90 ? 3.500 4.401 -11.167 1.00 88.25 90 GLU A C 1
ATOM 698 O O . GLU A 1 90 ? 4.032 4.692 -12.238 1.00 88.25 90 GLU A O 1
ATOM 703 N N . LEU A 1 91 ? 3.915 3.365 -10.429 1.00 89.06 91 LEU A N 1
ATOM 704 C CA . LEU A 1 91 ? 5.024 2.488 -10.816 1.00 89.06 91 LEU A CA 1
ATOM 705 C C . LEU A 1 91 ? 4.754 1.759 -12.133 1.00 89.06 91 LEU A C 1
ATOM 707 O O . LEU A 1 91 ? 5.642 1.663 -12.977 1.00 89.06 91 LEU A O 1
ATOM 711 N N . VAL A 1 92 ? 3.533 1.257 -12.323 1.00 93.19 92 VAL A N 1
ATOM 712 C CA . VAL A 1 92 ? 3.133 0.605 -13.577 1.00 93.19 92 VAL A CA 1
ATOM 713 C C . VAL A 1 92 ? 3.205 1.592 -14.741 1.00 93.19 92 VAL A C 1
ATOM 715 O O . VAL A 1 92 ? 3.757 1.251 -15.786 1.00 93.19 92 VAL A O 1
ATOM 718 N N . THR A 1 93 ? 2.728 2.823 -14.556 1.00 90.81 93 THR A N 1
ATOM 719 C CA . THR A 1 93 ? 2.836 3.880 -15.570 1.00 90.81 93 THR A CA 1
ATOM 720 C C . THR A 1 93 ? 4.295 4.207 -15.887 1.00 90.81 93 THR A C 1
ATOM 722 O O . THR A 1 93 ? 4.662 4.293 -17.057 1.00 90.81 93 THR A O 1
ATOM 725 N N . LEU A 1 94 ? 5.157 4.324 -14.871 1.00 90.12 94 LEU A N 1
ATOM 726 C CA . LEU A 1 94 ? 6.587 4.580 -15.062 1.00 90.12 94 LEU A CA 1
ATOM 727 C C . LEU A 1 94 ? 7.266 3.465 -15.870 1.00 90.12 94 LEU A C 1
ATOM 729 O O . LEU A 1 94 ? 8.002 3.752 -16.812 1.00 90.12 94 LEU A O 1
ATOM 733 N N . LEU A 1 95 ? 7.001 2.201 -15.527 1.00 91.12 95 LEU A N 1
ATOM 734 C CA . LEU A 1 95 ? 7.541 1.047 -16.249 1.00 91.12 95 LEU A CA 1
ATOM 735 C C . LEU A 1 95 ? 7.028 0.987 -17.688 1.00 91.12 95 LEU A C 1
ATOM 737 O O . LEU A 1 95 ? 7.800 0.699 -18.601 1.00 91.1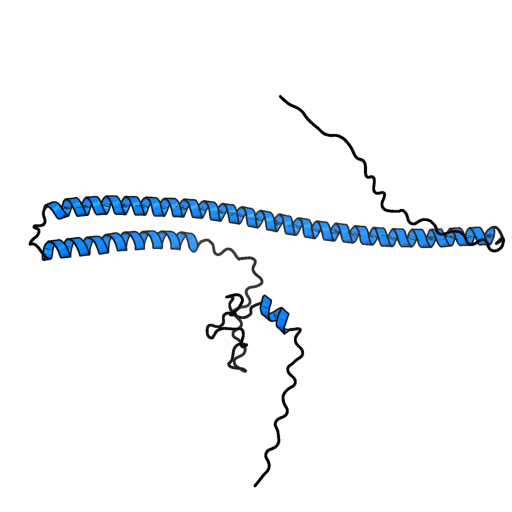2 95 LEU A O 1
ATOM 741 N N . SER A 1 96 ? 5.747 1.295 -17.902 1.00 93.12 96 SER A N 1
ATOM 742 C CA . SER A 1 96 ? 5.170 1.385 -19.243 1.00 93.12 96 SER A CA 1
ATOM 743 C C . SER A 1 96 ? 5.870 2.460 -20.075 1.00 93.12 96 SER A C 1
ATOM 745 O O . SER A 1 96 ? 6.244 2.201 -21.215 1.00 93.12 96 SER A O 1
ATOM 747 N N . ASN A 1 97 ? 6.114 3.638 -19.497 1.00 91.00 97 ASN A N 1
ATOM 748 C CA . ASN A 1 97 ? 6.814 4.729 -20.174 1.00 91.00 97 ASN A CA 1
ATOM 749 C C . ASN A 1 97 ? 8.267 4.360 -20.501 1.00 91.00 97 ASN A C 1
ATOM 751 O O . ASN A 1 97 ? 8.733 4.624 -21.606 1.00 91.00 97 ASN A O 1
ATOM 755 N N . LEU A 1 98 ? 8.976 3.720 -19.566 1.00 91.75 98 LEU A N 1
ATOM 756 C CA . LEU A 1 98 ? 10.349 3.259 -19.779 1.00 91.75 98 LEU A CA 1
ATOM 757 C C . LEU A 1 98 ? 10.421 2.214 -20.902 1.00 91.75 98 LEU A C 1
ATOM 759 O O . LEU A 1 98 ? 11.309 2.287 -21.746 1.00 91.75 98 LEU A O 1
ATOM 763 N N . ARG A 1 99 ? 9.451 1.293 -20.967 1.00 94.19 99 ARG A N 1
ATOM 764 C CA . ARG A 1 99 ? 9.337 0.333 -22.072 1.00 94.19 99 ARG A CA 1
ATOM 765 C C . ARG A 1 99 ? 9.169 1.035 -23.418 1.00 94.19 99 ARG A C 1
ATOM 767 O O . ARG A 1 99 ? 9.869 0.674 -24.357 1.00 94.19 99 ARG A O 1
ATOM 774 N N . THR A 1 100 ? 8.273 2.017 -23.517 1.00 95.06 100 THR A N 1
ATOM 775 C CA . THR A 1 100 ? 8.080 2.783 -24.760 1.00 95.06 100 THR A CA 1
ATOM 776 C C . THR A 1 100 ? 9.362 3.503 -25.171 1.00 95.06 100 THR A C 1
ATOM 778 O O . THR A 1 100 ? 9.785 3.374 -26.312 1.00 95.06 100 THR A O 1
ATOM 781 N N . LEU A 1 101 ? 10.040 4.169 -24.229 1.00 93.06 101 LEU A N 1
ATOM 782 C CA . LEU A 1 101 ? 11.312 4.846 -24.500 1.00 93.06 101 LEU A CA 1
ATOM 783 C C . LEU A 1 101 ? 12.400 3.884 -24.995 1.00 93.06 101 LEU A C 1
ATOM 785 O O . LEU A 1 101 ? 13.166 4.246 -25.883 1.00 93.06 101 LEU A O 1
ATOM 789 N N . HIS A 1 102 ? 12.467 2.665 -24.453 1.00 93.88 102 HIS A N 1
ATOM 790 C CA . HIS A 1 102 ? 13.394 1.646 -24.948 1.00 93.88 102 HIS A CA 1
ATOM 791 C C . HIS A 1 102 ? 13.062 1.194 -26.367 1.00 93.88 102 HIS A C 1
ATOM 793 O O . HIS A 1 102 ? 13.970 1.121 -27.185 1.00 93.88 102 HIS A O 1
ATOM 799 N N . LEU A 1 103 ? 11.784 0.957 -26.677 1.00 95.88 103 LEU A N 1
ATOM 800 C CA . LEU A 1 103 ? 11.364 0.593 -28.032 1.00 95.88 103 LEU A CA 1
ATOM 801 C C . LEU A 1 103 ? 11.697 1.697 -29.044 1.00 95.88 103 LEU A C 1
ATOM 803 O O . LEU A 1 103 ? 12.236 1.411 -30.110 1.00 95.88 103 LEU A O 1
ATOM 807 N N . ASP A 1 104 ? 11.431 2.957 -28.701 1.00 95.31 104 ASP A N 1
ATOM 808 C CA . ASP A 1 104 ? 11.757 4.100 -29.559 1.00 95.31 104 ASP A CA 1
ATOM 809 C C . ASP A 1 104 ? 13.274 4.247 -29.750 1.00 95.31 104 ASP A C 1
ATOM 811 O O . ASP A 1 104 ? 13.744 4.514 -30.859 1.00 95.31 104 ASP A O 1
ATOM 815 N N . ALA A 1 105 ? 14.052 4.036 -28.684 1.00 94.00 105 ALA A N 1
ATOM 816 C CA . ALA A 1 105 ? 15.507 4.062 -28.746 1.00 94.00 105 ALA A CA 1
ATOM 817 C C . ALA A 1 105 ? 16.057 2.925 -29.620 1.00 94.00 105 ALA A C 1
ATOM 819 O O . ALA A 1 105 ? 16.891 3.190 -30.483 1.00 94.00 105 ALA A O 1
ATOM 820 N N . ASP A 1 106 ? 15.566 1.695 -29.449 1.00 94.81 106 ASP A N 1
ATOM 821 C CA . ASP A 1 106 ? 15.968 0.530 -30.243 1.00 94.81 106 ASP A CA 1
ATOM 822 C C . ASP A 1 106 ? 15.649 0.734 -31.727 1.00 94.81 106 ASP A C 1
ATOM 824 O O . ASP A 1 106 ? 16.522 0.526 -32.569 1.00 94.81 106 ASP A O 1
ATOM 828 N N . ASN A 1 107 ? 14.461 1.255 -32.053 1.00 96.69 107 ASN A N 1
ATOM 829 C CA . ASN A 1 107 ? 14.110 1.638 -33.422 1.00 96.69 107 ASN A CA 1
ATOM 830 C C . ASN A 1 107 ? 15.093 2.684 -33.983 1.00 96.69 107 ASN A C 1
ATOM 832 O O . ASN A 1 107 ? 15.578 2.552 -35.106 1.00 96.69 107 ASN A O 1
ATOM 836 N N . ALA A 1 108 ? 15.443 3.710 -33.200 1.00 94.94 108 ALA A N 1
ATOM 837 C CA . ALA A 1 108 ? 16.398 4.736 -33.620 1.00 94.94 108 ALA A CA 1
ATOM 838 C C . ALA A 1 108 ? 17.834 4.201 -33.775 1.00 94.94 108 ALA A C 1
ATOM 840 O O . ALA A 1 108 ? 18.591 4.694 -34.614 1.00 94.94 108 ALA A O 1
ATOM 841 N N . PHE A 1 109 ? 18.251 3.225 -32.965 1.00 95.81 109 PHE A N 1
ATOM 842 C CA . PHE A 1 109 ? 19.545 2.557 -33.129 1.00 95.81 109 PHE A CA 1
ATOM 843 C C . PHE A 1 109 ? 19.551 1.646 -34.348 1.00 95.81 109 PHE A C 1
ATOM 845 O O . PHE A 1 109 ? 20.516 1.677 -35.103 1.00 95.81 109 PHE A O 1
ATOM 852 N N . GLN A 1 110 ? 18.462 0.918 -34.593 1.00 95.81 110 GLN A N 1
ATOM 853 C CA . GLN A 1 110 ? 18.317 0.083 -35.778 1.00 95.81 110 GLN A CA 1
ATOM 854 C C . GLN A 1 110 ? 18.402 0.918 -37.057 1.00 95.81 110 GLN A C 1
ATOM 856 O O . GLN A 1 110 ? 19.146 0.551 -37.958 1.00 95.81 110 GLN A O 1
ATOM 861 N N . MET A 1 111 ? 17.723 2.070 -37.111 1.00 96.00 111 MET A N 1
ATOM 862 C CA . MET A 1 111 ? 17.812 2.987 -38.254 1.00 96.00 111 MET A CA 1
ATOM 863 C C . MET A 1 111 ? 19.231 3.529 -38.463 1.00 96.00 111 MET A C 1
ATOM 865 O O . MET A 1 111 ? 19.680 3.617 -39.597 1.00 96.00 111 MET A O 1
ATOM 869 N N . ARG A 1 112 ? 19.959 3.850 -37.384 1.00 93.31 112 ARG A N 1
ATOM 870 C CA . ARG A 1 112 ? 21.356 4.318 -37.466 1.00 93.31 112 ARG A CA 1
ATOM 871 C C . ARG A 1 112 ? 22.339 3.221 -37.860 1.00 93.31 112 ARG A C 1
ATOM 873 O O . ARG A 1 112 ? 23.343 3.515 -38.493 1.00 93.31 112 ARG A O 1
ATOM 880 N N . ALA A 1 113 ? 22.061 1.974 -37.493 1.00 95.19 113 ALA A N 1
ATOM 881 C CA . ALA A 1 113 ? 22.902 0.837 -37.845 1.00 95.19 113 ALA A CA 1
ATOM 882 C C . ALA A 1 113 ? 22.885 0.527 -39.350 1.00 95.19 113 ALA A C 1
ATOM 884 O O . ALA A 1 113 ? 23.829 -0.083 -39.836 1.00 95.19 113 ALA A O 1
ATOM 885 N N . VAL A 1 114 ? 21.846 0.950 -40.087 1.00 96.44 114 VAL A N 1
ATOM 886 C CA . VAL A 1 114 ? 21.728 0.715 -41.540 1.00 96.44 114 VAL A CA 1
ATOM 887 C C . VAL A 1 114 ? 22.884 1.345 -42.322 1.00 96.44 114 VAL A C 1
ATOM 889 O O . VAL A 1 114 ? 23.329 0.769 -43.311 1.00 96.44 114 VAL A O 1
ATOM 892 N N . ASP A 1 115 ? 23.385 2.494 -41.867 1.00 94.25 115 ASP A N 1
ATOM 893 C CA . ASP A 1 115 ? 24.455 3.231 -42.547 1.00 94.25 115 ASP A CA 1
ATOM 894 C C . ASP A 1 115 ? 25.867 2.768 -42.132 1.00 94.25 115 ASP A C 1
ATOM 896 O O . ASP A 1 115 ? 26.858 3.195 -42.726 1.00 94.25 115 ASP A O 1
ATOM 900 N N . ILE A 1 116 ? 25.979 1.898 -41.120 1.00 95.06 116 ILE A N 1
ATOM 901 C CA . ILE A 1 116 ? 27.260 1.398 -40.605 1.00 95.06 116 ILE A CA 1
ATOM 902 C C . ILE A 1 116 ? 27.649 0.147 -41.392 1.00 95.06 116 ILE A C 1
ATOM 904 O O . ILE A 1 116 ? 26.912 -0.840 -41.430 1.00 95.06 116 ILE A O 1
ATOM 908 N N . GLN A 1 117 ? 28.826 0.166 -42.019 1.00 95.44 117 GLN A N 1
ATOM 909 C CA . GLN A 1 117 ? 29.338 -1.030 -42.683 1.00 95.44 117 GLN A CA 1
ATOM 910 C C . GLN A 1 117 ? 29.701 -2.106 -41.649 1.00 95.44 117 GLN A C 1
ATOM 912 O O . GLN A 1 117 ? 30.217 -1.777 -40.584 1.00 95.44 117 GLN A O 1
ATOM 917 N N . PRO A 1 118 ? 29.501 -3.400 -41.953 1.00 90.88 118 PRO A N 1
ATOM 918 C CA . PRO A 1 118 ? 29.812 -4.478 -41.011 1.00 90.88 118 PRO A CA 1
ATOM 919 C C . PRO A 1 118 ? 31.300 -4.541 -40.624 1.00 90.88 118 PRO A C 1
ATOM 921 O O . PRO A 1 118 ? 31.622 -5.044 -39.549 1.00 90.88 118 PRO A O 1
ATOM 924 N N . ASP A 1 119 ? 32.188 -4.000 -41.463 1.00 96.25 119 ASP A N 1
ATOM 925 C CA . ASP A 1 119 ? 33.633 -3.925 -41.214 1.00 96.25 119 ASP A CA 1
ATOM 926 C C . ASP A 1 119 ? 34.057 -2.639 -40.471 1.00 96.25 119 ASP A C 1
ATOM 928 O O . ASP A 1 119 ? 35.211 -2.507 -40.058 1.00 96.25 119 ASP A O 1
ATOM 932 N N . ASP A 1 120 ? 33.135 -1.691 -40.262 1.00 96.62 120 ASP A N 1
ATOM 933 C CA . ASP A 1 120 ? 33.374 -0.463 -39.500 1.00 96.62 120 ASP A CA 1
ATOM 934 C C . ASP A 1 120 ? 33.242 -0.724 -37.990 1.00 96.62 120 ASP A C 1
ATOM 936 O O . ASP A 1 120 ? 32.216 -0.475 -37.344 1.00 96.62 120 ASP A O 1
ATOM 940 N N . ALA A 1 121 ? 34.318 -1.257 -37.411 1.00 95.38 121 ALA A N 1
ATOM 941 C CA . ALA A 1 121 ? 34.393 -1.544 -35.982 1.00 95.38 121 ALA A CA 1
ATOM 942 C C . ALA A 1 121 ? 34.226 -0.285 -35.109 1.00 95.38 121 ALA A C 1
ATOM 944 O O . ALA A 1 121 ? 33.671 -0.371 -34.011 1.00 95.38 121 ALA A O 1
ATOM 945 N N . GLU A 1 122 ? 34.683 0.880 -35.577 1.00 96.56 122 GLU A N 1
ATOM 946 C CA . GLU A 1 122 ? 34.580 2.137 -34.831 1.00 96.56 122 GLU A CA 1
ATOM 947 C C . GLU A 1 122 ? 33.127 2.622 -34.775 1.00 96.56 122 GLU A C 1
ATOM 949 O O . GLU A 1 122 ? 32.626 2.937 -33.690 1.00 96.56 122 GLU A O 1
ATOM 954 N N . GLY A 1 123 ? 32.415 2.578 -35.905 1.00 94.75 123 GLY A N 1
ATOM 955 C CA . GLY A 1 123 ? 30.988 2.891 -35.982 1.00 94.75 123 GLY A CA 1
ATOM 956 C C . GLY A 1 123 ? 30.138 1.993 -35.079 1.00 94.75 123 GLY A C 1
ATOM 957 O O . GLY A 1 123 ? 29.309 2.485 -34.305 1.00 94.75 123 GLY A O 1
ATOM 958 N N . MET A 1 124 ? 30.394 0.681 -35.092 1.00 94.94 124 MET A N 1
ATOM 959 C CA . MET A 1 124 ? 29.685 -0.284 -34.242 1.00 94.94 124 MET A CA 1
ATOM 960 C C . MET A 1 124 ? 29.932 -0.052 -32.742 1.00 94.94 124 MET A C 1
ATOM 962 O O . MET A 1 124 ? 28.994 -0.101 -31.938 1.00 94.94 124 MET A O 1
ATOM 966 N N . LEU A 1 125 ? 31.177 0.241 -32.347 1.00 95.69 125 LEU A N 1
ATOM 967 C CA . LEU A 1 125 ? 31.515 0.585 -30.961 1.00 95.69 125 LEU A CA 1
ATOM 968 C C . LEU A 1 125 ? 30.869 1.911 -30.533 1.00 95.69 125 LEU A C 1
ATOM 970 O O . LEU A 1 125 ? 30.346 2.008 -29.419 1.00 95.69 125 LEU A O 1
ATOM 974 N N . GLY A 1 126 ? 30.850 2.907 -31.422 1.00 95.88 126 GLY A N 1
ATOM 975 C CA . GLY A 1 126 ? 30.167 4.180 -31.207 1.00 95.88 126 GLY A CA 1
ATOM 976 C C . GLY A 1 126 ? 28.667 3.995 -30.968 1.00 95.88 126 GLY A C 1
ATOM 977 O O . GLY A 1 126 ? 28.134 4.502 -29.976 1.00 95.88 126 GLY A O 1
ATOM 978 N N . LEU A 1 127 ? 27.996 3.202 -31.810 1.00 95.50 127 LEU A N 1
ATOM 979 C CA . LEU A 1 127 ? 26.578 2.873 -31.657 1.00 95.50 127 LEU A CA 1
ATOM 980 C C . LEU A 1 127 ? 26.306 2.199 -30.303 1.00 95.50 127 LEU A C 1
ATOM 982 O O . LEU A 1 127 ? 25.447 2.667 -29.552 1.00 95.50 127 LEU A O 1
ATOM 986 N N . CYS A 1 128 ? 27.085 1.173 -29.948 1.00 94.88 128 CYS A N 1
ATOM 987 C CA . CYS A 1 128 ? 26.968 0.466 -28.670 1.00 94.88 128 CYS A CA 1
ATOM 988 C C . CYS A 1 128 ? 27.120 1.417 -27.469 1.00 94.88 128 CYS A C 1
ATOM 990 O O . CYS A 1 128 ? 26.291 1.420 -26.554 1.00 94.88 128 CYS A O 1
ATOM 992 N N . ASN A 1 129 ? 28.122 2.300 -27.497 1.00 96.25 129 ASN A N 1
ATOM 993 C CA . ASN A 1 129 ? 28.329 3.288 -26.441 1.00 96.25 129 ASN A CA 1
ATOM 994 C C . ASN A 1 129 ? 27.129 4.245 -26.310 1.00 96.25 129 ASN A C 1
ATOM 996 O O . ASN A 1 129 ? 26.641 4.496 -25.205 1.00 96.25 129 ASN A O 1
ATOM 1000 N N . THR A 1 130 ? 26.593 4.742 -27.430 1.00 95.25 130 THR A N 1
ATOM 1001 C CA . THR A 1 130 ? 25.405 5.613 -27.399 1.00 95.25 130 THR A CA 1
ATOM 1002 C C . THR A 1 130 ? 24.160 4.898 -26.869 1.00 95.25 130 THR A C 1
ATOM 1004 O O . THR A 1 130 ? 23.375 5.509 -26.136 1.00 95.25 130 THR A O 1
ATOM 1007 N N . GLN A 1 131 ? 23.997 3.604 -27.159 1.00 94.75 131 GLN A N 1
ATOM 1008 C CA . GLN A 1 131 ? 22.916 2.779 -26.619 1.00 94.75 131 GLN A CA 1
ATOM 1009 C C . GLN A 1 131 ? 23.030 2.627 -25.099 1.00 94.75 131 GLN A C 1
ATOM 1011 O O . GLN A 1 131 ? 22.057 2.871 -24.377 1.00 94.75 131 GLN A O 1
ATOM 1016 N N . ILE A 1 132 ? 24.224 2.325 -24.586 1.00 94.31 132 ILE A N 1
ATOM 1017 C CA . ILE A 1 132 ? 24.483 2.229 -23.142 1.00 94.31 132 ILE A CA 1
ATOM 1018 C C . ILE A 1 132 ? 24.188 3.565 -22.442 1.00 94.31 132 ILE A C 1
ATOM 1020 O O . ILE A 1 132 ? 23.479 3.599 -21.436 1.00 94.31 132 ILE A O 1
ATOM 1024 N N . ILE A 1 133 ? 24.661 4.690 -22.985 1.00 95.69 133 ILE A N 1
ATOM 1025 C CA . ILE A 1 133 ? 24.433 6.013 -22.382 1.00 95.69 133 ILE A CA 1
ATOM 1026 C C . ILE A 1 133 ? 22.941 6.377 -22.373 1.00 95.69 133 ILE A C 1
ATOM 1028 O O . ILE A 1 133 ? 22.433 6.896 -21.374 1.00 95.69 133 ILE A O 1
ATOM 1032 N N . THR A 1 134 ? 22.224 6.085 -23.460 1.00 94.38 134 THR A N 1
ATOM 1033 C CA . THR A 1 134 ? 20.791 6.391 -23.590 1.00 94.38 134 THR A CA 1
ATOM 1034 C C . THR A 1 134 ? 19.964 5.576 -22.601 1.00 94.38 134 THR A C 1
ATOM 1036 O O . THR A 1 134 ? 19.177 6.133 -21.832 1.00 94.38 134 THR A O 1
ATOM 1039 N N . THR A 1 135 ? 20.199 4.262 -22.549 1.00 91.69 135 THR A N 1
ATOM 1040 C CA . THR A 1 135 ? 19.524 3.364 -21.603 1.00 91.69 135 THR A CA 1
ATOM 1041 C C . THR A 1 135 ? 19.829 3.745 -20.154 1.00 91.69 135 THR A C 1
ATOM 1043 O O . THR A 1 135 ? 18.917 3.812 -19.328 1.00 91.69 135 THR A O 1
ATOM 1046 N N . MET A 1 136 ? 21.080 4.080 -19.830 1.00 92.56 136 MET A N 1
ATOM 1047 C CA . MET A 1 136 ? 21.462 4.551 -18.498 1.00 92.56 136 MET A CA 1
ATOM 1048 C C . MET A 1 136 ? 20.765 5.869 -18.133 1.00 92.56 136 MET A C 1
ATOM 1050 O O . MET A 1 136 ? 20.253 6.008 -17.021 1.00 92.56 136 MET A O 1
ATOM 1054 N N . SER A 1 137 ? 20.677 6.814 -19.069 1.00 92.88 137 SER A N 1
ATOM 1055 C CA . SER A 1 137 ? 20.002 8.103 -18.862 1.00 92.88 137 SER A CA 1
ATOM 1056 C C . SER A 1 137 ? 18.500 7.937 -18.603 1.00 92.88 137 SER A C 1
ATOM 1058 O O . SER A 1 137 ? 17.946 8.601 -17.721 1.00 92.88 137 SER A O 1
ATOM 1060 N N . HIS A 1 138 ? 17.832 7.020 -19.314 1.00 91.56 138 HIS A N 1
ATOM 1061 C CA . HIS A 1 138 ? 16.431 6.680 -19.050 1.00 91.56 138 HIS A CA 1
ATOM 1062 C C . HIS A 1 138 ? 16.237 6.114 -17.639 1.00 91.56 138 HIS A C 1
ATOM 1064 O O . HIS A 1 138 ? 15.365 6.591 -16.908 1.00 91.56 138 HIS A O 1
ATOM 1070 N N . HIS A 1 139 ? 17.091 5.178 -17.213 1.00 88.81 139 HIS A N 1
ATOM 1071 C CA . HIS A 1 139 ? 17.041 4.625 -15.858 1.00 88.81 139 HIS A CA 1
ATOM 1072 C C . HIS A 1 139 ? 17.296 5.681 -14.778 1.00 88.81 139 HIS A C 1
ATOM 1074 O O . HIS A 1 139 ? 16.562 5.739 -13.793 1.00 88.81 139 HIS A O 1
ATOM 1080 N N . GLN A 1 140 ? 18.290 6.554 -14.958 1.00 91.19 140 GLN A N 1
ATOM 1081 C CA . GLN A 1 140 ? 18.577 7.630 -14.006 1.00 91.19 140 GLN A CA 1
ATOM 1082 C C . GLN A 1 140 ? 17.382 8.572 -13.836 1.00 91.19 140 GLN A C 1
ATOM 1084 O O . GLN A 1 140 ? 17.022 8.914 -12.708 1.00 91.19 140 GLN A O 1
ATOM 1089 N N . ARG A 1 141 ? 16.723 8.948 -14.940 1.00 88.19 141 ARG A N 1
ATOM 1090 C CA . ARG A 1 141 ? 15.525 9.796 -14.903 1.00 88.19 141 ARG A CA 1
ATOM 1091 C C . ARG A 1 141 ? 14.355 9.094 -14.210 1.00 88.19 141 ARG A C 1
ATOM 1093 O O . ARG A 1 141 ? 13.701 9.710 -13.372 1.00 88.19 141 ARG A O 1
ATOM 1100 N N . ALA A 1 142 ? 14.130 7.813 -14.502 1.00 85.50 142 ALA A N 1
ATOM 1101 C CA . ALA A 1 142 ? 13.095 7.021 -13.842 1.00 85.50 142 ALA A CA 1
ATOM 1102 C C . ALA A 1 142 ? 13.343 6.911 -12.325 1.00 85.50 142 ALA A C 1
ATOM 1104 O O . ALA A 1 142 ? 12.443 7.160 -11.527 1.00 85.50 142 ALA A O 1
ATOM 1105 N N . ILE A 1 143 ? 14.582 6.636 -11.905 1.00 84.75 143 ILE A N 1
ATOM 1106 C CA . ILE A 1 143 ? 14.963 6.571 -10.485 1.00 84.75 143 ILE A CA 1
ATOM 1107 C C . ILE A 1 143 ? 14.799 7.934 -9.798 1.00 84.75 143 ILE A C 1
ATOM 1109 O O . ILE A 1 143 ? 14.345 7.993 -8.655 1.00 84.75 143 ILE A O 1
ATOM 1113 N N . ALA A 1 144 ? 15.148 9.034 -10.469 1.00 83.94 144 ALA A N 1
ATOM 1114 C CA . ALA A 1 144 ? 14.964 10.377 -9.9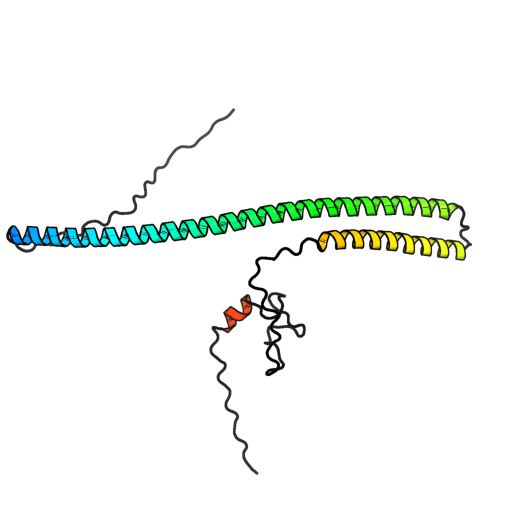24 1.00 83.94 144 ALA A CA 1
ATOM 1115 C C . ALA A 1 144 ? 13.481 10.685 -9.657 1.00 83.94 144 ALA A C 1
ATOM 1117 O O . ALA A 1 144 ? 13.154 11.206 -8.592 1.00 83.94 144 ALA A O 1
ATOM 1118 N N . GLN A 1 145 ? 12.587 10.293 -10.570 1.00 81.50 145 GLN A N 1
ATOM 1119 C CA . GLN A 1 145 ? 11.140 10.445 -10.389 1.00 81.50 145 GLN A CA 1
ATOM 1120 C C . GLN A 1 145 ? 10.625 9.635 -9.196 1.00 81.50 145 GLN A C 1
ATOM 1122 O O . GLN A 1 145 ? 9.848 10.158 -8.403 1.00 81.50 145 GLN A O 1
ATOM 1127 N N . LEU A 1 146 ? 11.125 8.410 -8.998 1.00 75.25 146 LEU A N 1
ATOM 1128 C CA . LEU A 1 146 ? 10.780 7.612 -7.819 1.00 75.25 146 LEU A CA 1
ATOM 1129 C C . LEU A 1 146 ? 11.178 8.313 -6.519 1.00 75.25 146 LEU A C 1
ATOM 1131 O O . LEU A 1 146 ? 10.373 8.386 -5.598 1.00 75.25 146 LEU A O 1
ATOM 1135 N N . ARG A 1 147 ? 12.397 8.862 -6.444 1.00 74.00 147 ARG A N 1
ATOM 1136 C CA . ARG A 1 147 ? 12.927 9.491 -5.219 1.00 74.00 147 ARG A CA 1
ATOM 1137 C C . ARG A 1 147 ? 12.123 10.709 -4.766 1.00 74.00 147 ARG A C 1
ATOM 1139 O O . ARG A 1 147 ? 11.920 10.869 -3.564 1.00 74.00 147 ARG A O 1
ATOM 1146 N N . VAL A 1 148 ? 11.664 11.541 -5.701 1.00 64.38 148 VAL A N 1
ATOM 1147 C CA . VAL A 1 148 ? 10.847 12.727 -5.389 1.00 64.38 148 VAL A CA 1
ATOM 1148 C C . VAL A 1 148 ? 9.508 12.312 -4.772 1.00 64.38 148 VAL A C 1
ATOM 1150 O O . VAL A 1 148 ? 9.071 12.907 -3.788 1.00 64.38 148 VAL A O 1
ATOM 1153 N N . THR A 1 149 ? 8.905 11.230 -5.264 1.00 59.28 149 THR A N 1
ATOM 1154 C CA . THR A 1 149 ? 7.641 10.703 -4.731 1.00 59.28 149 THR A CA 1
ATOM 1155 C C . THR A 1 149 ? 7.814 10.011 -3.372 1.00 59.28 149 THR A C 1
ATOM 1157 O O . THR A 1 149 ? 6.902 10.030 -2.543 1.00 59.28 149 THR A O 1
ATOM 1160 N N . THR A 1 150 ? 8.983 9.421 -3.085 1.00 57.28 150 THR A N 1
ATOM 1161 C CA . THR A 1 150 ? 9.234 8.757 -1.793 1.00 57.28 150 THR A CA 1
ATOM 1162 C C . THR A 1 150 ? 9.501 9.734 -0.648 1.00 57.28 150 THR A C 1
ATOM 1164 O O . THR A 1 150 ? 9.109 9.443 0.479 1.00 57.28 150 THR A O 1
ATOM 1167 N N . GLN A 1 151 ? 10.157 10.873 -0.903 1.00 53.06 151 GLN A N 1
ATOM 1168 C CA . GLN A 1 151 ? 10.598 11.789 0.162 1.00 53.06 151 GLN A CA 1
ATOM 1169 C C . GLN A 1 151 ? 9.488 12.667 0.758 1.00 53.06 151 GLN A C 1
ATOM 1171 O O . GLN A 1 151 ? 9.627 13.119 1.889 1.00 53.06 151 GLN A O 1
ATOM 1176 N N . LEU A 1 152 ? 8.365 12.864 0.064 1.00 51.38 152 LEU A N 1
ATOM 1177 C CA . LEU A 1 152 ? 7.221 13.629 0.589 1.00 51.38 152 LEU A CA 1
ATOM 1178 C C . LEU A 1 152 ? 6.381 12.864 1.626 1.00 51.38 152 LEU A C 1
ATOM 1180 O O . LEU A 1 152 ? 5.401 13.390 2.142 1.00 51.38 152 LEU A O 1
ATOM 1184 N N . GLN A 1 153 ? 6.731 11.611 1.912 1.00 50.00 153 GLN A N 1
ATOM 1185 C CA . GLN A 1 153 ? 5.895 10.686 2.671 1.00 50.00 153 GLN A CA 1
ATOM 1186 C C . GLN A 1 153 ? 6.720 9.992 3.759 1.00 50.00 153 GLN A C 1
ATOM 1188 O O . GLN A 1 153 ? 6.741 8.767 3.875 1.00 50.00 153 GLN A O 1
ATOM 1193 N N . THR A 1 154 ? 7.397 10.787 4.588 1.00 43.34 154 THR A N 1
ATOM 1194 C CA . THR A 1 154 ? 7.774 10.390 5.949 1.00 43.34 154 THR A CA 1
ATOM 1195 C C . THR A 1 154 ? 6.496 10.342 6.785 1.00 43.34 154 THR A C 1
ATOM 1197 O O . THR A 1 154 ? 6.218 11.225 7.592 1.00 43.34 154 THR A O 1
ATOM 1200 N N . TYR A 1 155 ? 5.664 9.324 6.561 1.00 43.12 155 TYR A N 1
ATOM 1201 C CA . TYR A 1 155 ? 4.638 9.004 7.541 1.00 43.12 155 TYR A CA 1
ATOM 1202 C C . TYR A 1 155 ? 5.347 8.522 8.808 1.00 43.12 155 TYR A C 1
ATOM 1204 O O . TYR A 1 155 ? 6.246 7.675 8.711 1.00 43.12 155 TYR A O 1
ATOM 1212 N N . PRO A 1 156 ? 4.967 9.027 9.994 1.00 41.22 156 PRO A N 1
ATOM 1213 C CA . PRO A 1 156 ? 5.340 8.375 11.227 1.00 41.22 156 PRO A CA 1
ATOM 1214 C C . PRO A 1 156 ? 4.652 7.015 11.187 1.00 41.22 156 PRO A C 1
ATOM 1216 O O . PRO A 1 156 ? 3.455 6.887 11.432 1.00 41.22 156 PRO A O 1
ATOM 1219 N N . MET A 1 157 ? 5.403 5.978 10.823 1.00 35.94 157 MET A N 1
ATOM 1220 C CA . MET A 1 157 ? 5.049 4.633 11.234 1.00 35.94 157 MET A CA 1
ATOM 1221 C C . MET A 1 157 ? 4.791 4.728 12.735 1.00 35.94 157 MET A C 1
ATOM 1223 O O . MET A 1 157 ? 5.708 5.032 13.495 1.00 35.94 157 MET A O 1
ATOM 1227 N N . TYR A 1 158 ? 3.558 4.460 13.165 1.00 41.28 158 TYR A N 1
ATOM 1228 C CA . TYR A 1 158 ? 3.200 4.227 14.565 1.00 41.28 158 TYR A CA 1
ATOM 1229 C C . TYR A 1 158 ? 3.856 2.936 15.099 1.00 41.28 158 TYR A C 1
ATOM 1231 O O . TYR A 1 158 ? 3.298 2.217 15.925 1.00 41.28 158 TYR A O 1
ATOM 1239 N N . HIS A 1 159 ? 5.073 2.623 14.655 1.00 42.44 159 HIS A N 1
ATOM 1240 C CA . HIS A 1 159 ? 5.982 1.844 15.455 1.00 42.44 159 HIS A CA 1
ATOM 1241 C C . HIS A 1 159 ? 6.524 2.766 16.533 1.00 42.44 159 HIS A C 1
ATOM 1243 O O . HIS A 1 159 ? 7.282 3.688 16.251 1.00 42.44 159 HIS A O 1
ATOM 1249 N N . GLN A 1 160 ? 6.033 2.509 17.749 1.00 42.16 160 GLN A N 1
ATOM 1250 C CA . GLN A 1 160 ? 6.741 2.650 19.018 1.00 42.16 160 GLN A CA 1
ATOM 1251 C C . GLN A 1 160 ? 7.834 3.708 18.985 1.00 42.16 160 GLN A C 1
ATOM 1253 O O . GLN A 1 160 ? 8.902 3.429 18.452 1.00 42.16 160 GLN A O 1
ATOM 1258 N N . GLN A 1 161 ? 7.539 4.870 19.587 1.00 41.91 161 GLN A N 1
ATOM 1259 C CA . GLN A 1 161 ? 8.506 5.830 20.124 1.00 41.91 161 GLN A CA 1
ATOM 1260 C C . GLN A 1 161 ? 9.916 5.545 19.624 1.00 41.91 161 GLN A C 1
ATOM 1262 O O . GLN A 1 161 ? 10.599 4.700 20.205 1.00 41.91 161 GLN A O 1
ATOM 1267 N N . ALA A 1 162 ? 10.307 6.211 18.536 1.00 42.78 162 ALA A N 1
ATOM 1268 C CA . ALA A 1 162 ? 11.670 6.222 18.044 1.00 42.78 162 ALA A CA 1
ATOM 1269 C C . ALA A 1 162 ? 12.590 6.707 19.174 1.00 42.78 162 ALA A C 1
ATOM 1271 O O . ALA A 1 162 ? 12.968 7.874 19.254 1.00 42.78 162 ALA A O 1
ATOM 1272 N N . ARG A 1 163 ? 12.936 5.798 20.088 1.00 47.34 163 ARG A N 1
ATOM 1273 C CA . ARG A 1 163 ? 14.154 5.902 20.853 1.00 47.34 163 ARG A CA 1
ATOM 1274 C C . ARG A 1 163 ? 15.238 5.905 19.784 1.00 47.34 163 ARG A C 1
ATOM 1276 O O . ARG A 1 163 ? 15.204 5.043 18.897 1.00 47.34 163 ARG A O 1
ATOM 1283 N N . PRO A 1 164 ? 16.160 6.879 19.818 1.00 48.19 164 PRO A N 1
ATOM 1284 C CA . PRO A 1 164 ? 17.331 6.816 18.959 1.00 48.19 164 PRO A CA 1
ATOM 1285 C C . PRO A 1 164 ? 17.937 5.416 19.105 1.00 48.19 164 PRO A C 1
ATOM 1287 O O . PRO A 1 164 ? 17.851 4.873 20.211 1.00 48.19 164 PRO A O 1
ATOM 1290 N N . PRO A 1 165 ? 18.491 4.814 18.036 1.00 49.59 165 PRO A N 1
ATOM 1291 C CA . PRO A 1 165 ? 19.129 3.507 18.122 1.00 49.59 165 PRO A CA 1
ATOM 1292 C C . PRO A 1 165 ? 20.102 3.550 19.295 1.00 49.59 165 PRO A C 1
ATOM 1294 O O . PRO A 1 165 ? 21.131 4.228 19.244 1.00 49.59 165 PRO A O 1
ATOM 1297 N N . VAL A 1 166 ? 19.712 2.917 20.404 1.00 52.31 166 VAL A N 1
ATOM 1298 C CA . VAL A 1 166 ? 20.523 2.881 21.609 1.00 52.31 166 VAL A CA 1
ATOM 1299 C C . VAL A 1 166 ? 21.639 1.937 21.234 1.00 52.31 166 VAL A C 1
ATOM 1301 O O . VAL A 1 166 ? 21.478 0.720 21.289 1.00 52.31 166 VAL A O 1
ATOM 1304 N N . MET A 1 167 ? 22.758 2.495 20.769 1.00 54.91 167 MET A N 1
ATOM 1305 C CA . MET A 1 167 ? 23.981 1.718 20.698 1.00 54.91 167 MET A CA 1
ATOM 1306 C C . MET A 1 167 ? 24.169 1.087 22.079 1.00 54.91 167 MET A C 1
ATOM 1308 O O . MET A 1 167 ? 24.014 1.795 23.083 1.00 54.91 167 MET A O 1
ATOM 1312 N N . PRO A 1 168 ? 24.461 -0.221 22.156 1.00 56.50 168 PRO A N 1
ATOM 1313 C CA . PRO A 1 168 ? 24.683 -0.859 23.439 1.00 56.50 168 PRO A CA 1
ATOM 1314 C C . PRO A 1 168 ? 25.747 -0.065 24.211 1.00 56.50 168 PRO A C 1
ATOM 1316 O O . PRO A 1 168 ? 26.685 0.464 23.596 1.00 56.50 168 PRO A O 1
ATOM 1319 N N . PRO A 1 169 ? 25.607 0.064 25.542 1.00 53.75 169 PRO A N 1
ATOM 1320 C CA . PRO A 1 169 ? 26.589 0.765 26.347 1.00 53.75 169 PRO A CA 1
ATOM 1321 C C . PRO A 1 169 ? 27.972 0.177 26.051 1.00 53.75 169 PRO A C 1
ATOM 1323 O O . PRO A 1 169 ? 28.195 -1.030 26.145 1.00 53.75 169 PRO A O 1
ATOM 1326 N N . ARG A 1 170 ? 28.909 1.050 25.657 1.00 51.00 170 ARG A N 1
ATOM 1327 C CA . ARG A 1 170 ? 30.292 0.708 25.259 1.00 51.00 170 ARG A CA 1
ATOM 1328 C C . ARG A 1 170 ? 31.087 -0.039 26.343 1.00 51.00 170 ARG A C 1
ATOM 1330 O O . ARG A 1 170 ? 32.238 -0.397 26.116 1.00 51.00 170 ARG A O 1
ATOM 1337 N N . THR A 1 171 ? 30.496 -0.259 27.511 1.00 51.44 171 THR A N 1
ATOM 1338 C CA . THR A 1 171 ? 31.078 -0.933 28.669 1.00 51.44 171 THR A CA 1
ATOM 1339 C C . THR A 1 171 ? 31.146 -2.455 28.521 1.00 51.44 171 THR A C 1
ATOM 1341 O O . THR A 1 171 ? 31.967 -3.075 29.189 1.00 51.44 171 THR A O 1
ATOM 1344 N N . SER A 1 172 ? 30.391 -3.068 27.604 1.00 55.41 172 SER A N 1
ATOM 1345 C CA . SER A 1 172 ? 30.533 -4.490 27.253 1.00 55.41 172 SER A CA 1
ATOM 1346 C C . SER A 1 172 ? 30.502 -4.651 25.735 1.00 55.41 172 SER A C 1
ATOM 1348 O O . SER A 1 172 ? 29.440 -4.747 25.130 1.00 55.41 172 SER A O 1
ATOM 1350 N N . GLY A 1 173 ? 31.676 -4.639 25.103 1.00 53.84 173 GLY A N 1
ATOM 1351 C CA . GLY A 1 173 ? 31.874 -4.553 23.649 1.00 53.84 173 GLY A CA 1
ATOM 1352 C C . GLY A 1 173 ? 31.404 -5.745 22.801 1.00 53.84 173 GLY A C 1
ATOM 1353 O O . GLY A 1 173 ? 32.019 -6.032 21.777 1.00 53.84 173 GLY A O 1
ATOM 1354 N N . ARG A 1 174 ? 30.354 -6.466 23.198 1.00 62.50 174 ARG A N 1
ATOM 1355 C CA . ARG A 1 174 ? 29.729 -7.516 22.391 1.00 62.50 174 ARG A CA 1
ATOM 1356 C C . ARG A 1 174 ? 28.218 -7.395 22.475 1.00 62.50 174 ARG A C 1
ATOM 1358 O O . ARG A 1 174 ? 27.658 -7.386 23.568 1.00 62.50 174 ARG A O 1
ATOM 1365 N N . TYR A 1 175 ? 27.575 -7.340 21.311 1.00 64.75 175 TYR A N 1
ATOM 1366 C CA . TYR A 1 175 ? 26.147 -7.600 21.228 1.00 64.75 175 TYR A CA 1
ATOM 1367 C C . TYR A 1 175 ? 25.846 -8.986 21.823 1.00 64.75 175 TYR A C 1
ATOM 1369 O O . TYR A 1 175 ? 26.706 -9.876 21.763 1.00 64.75 175 TYR A O 1
ATOM 1377 N N . PRO A 1 176 ? 24.647 -9.193 22.386 1.00 76.00 176 PRO A N 1
ATOM 1378 C CA . PRO A 1 176 ? 24.207 -10.530 22.746 1.00 76.00 176 PRO A CA 1
ATOM 1379 C C . PRO A 1 176 ? 24.351 -11.496 21.562 1.00 76.00 176 PRO A C 1
ATOM 1381 O O . PRO A 1 176 ? 24.217 -11.090 20.410 1.00 76.00 176 PRO A O 1
ATOM 1384 N N . HIS A 1 177 ? 24.608 -12.777 21.834 1.00 77.19 177 HIS A N 1
ATOM 1385 C CA . HIS A 1 177 ? 24.948 -13.774 20.805 1.00 77.19 177 HIS A CA 1
ATOM 1386 C C . HIS A 1 177 ? 23.858 -13.995 19.738 1.00 77.19 177 HIS A C 1
ATOM 1388 O O . HIS A 1 177 ? 24.133 -14.580 18.697 1.00 77.19 177 HIS A O 1
ATOM 1394 N N . TRP A 1 178 ? 22.636 -13.521 19.984 1.00 78.81 178 TRP A N 1
ATOM 1395 C CA . TRP A 1 178 ? 21.517 -13.543 19.041 1.00 78.81 178 TRP A CA 1
ATOM 1396 C C . TRP A 1 178 ? 21.475 -12.338 18.082 1.00 78.81 178 TRP A C 1
ATOM 1398 O O . TRP A 1 178 ? 20.536 -12.209 17.295 1.00 78.81 178 TRP A O 1
ATOM 1408 N N . TYR A 1 179 ? 22.473 -11.455 18.126 1.00 81.62 179 TYR A N 1
ATOM 1409 C CA . TYR A 1 179 ? 22.673 -10.386 17.149 1.00 81.62 179 TYR A CA 1
ATOM 1410 C C . TYR A 1 179 ? 23.885 -10.665 16.260 1.00 81.62 179 TYR A C 1
ATOM 1412 O O . TYR A 1 179 ? 24.925 -11.139 16.720 1.00 81.62 179 TYR A O 1
ATOM 1420 N N . GLY A 1 180 ? 23.753 -10.310 14.983 1.00 77.06 180 GLY A N 1
ATOM 1421 C CA . GLY A 1 180 ? 24.855 -10.252 14.034 1.00 77.06 180 GLY A CA 1
ATOM 1422 C C . GLY A 1 180 ? 25.841 -9.133 14.371 1.00 77.06 180 GLY A C 1
ATOM 1423 O O . GLY A 1 180 ? 25.560 -8.227 15.164 1.00 77.06 180 GLY A O 1
ATOM 1424 N N . ARG A 1 181 ? 27.012 -9.169 13.731 1.00 75.25 181 ARG A N 1
ATOM 1425 C CA . ARG A 1 181 ? 28.054 -8.140 13.899 1.00 75.25 181 ARG A CA 1
ATOM 1426 C C . ARG A 1 181 ? 27.564 -6.761 13.440 1.00 75.25 181 ARG A C 1
ATOM 1428 O O . ARG A 1 181 ? 28.040 -5.740 13.927 1.00 75.25 181 ARG A O 1
ATOM 1435 N N . GLU A 1 182 ? 26.585 -6.750 12.546 1.00 78.25 182 GLU A N 1
ATOM 1436 C CA . GLU A 1 182 ? 25.925 -5.584 11.972 1.00 78.25 182 GLU A CA 1
ATOM 1437 C C . GLU A 1 182 ? 24.919 -4.933 12.942 1.00 78.25 182 GLU A C 1
ATOM 1439 O O . GLU A 1 182 ? 24.359 -3.888 12.624 1.00 78.25 182 GLU A O 1
ATOM 1444 N N . GLY A 1 183 ? 24.681 -5.526 14.121 1.00 74.62 183 GLY A N 1
ATOM 1445 C CA . GLY A 1 183 ? 23.748 -4.999 15.123 1.00 74.62 183 GLY A CA 1
ATOM 1446 C C . GLY A 1 183 ? 22.278 -5.338 14.857 1.00 74.62 183 GLY A C 1
ATOM 1447 O O . GLY A 1 183 ? 21.392 -4.700 15.426 1.00 74.62 183 GLY A O 1
ATOM 1448 N N . TYR A 1 184 ? 22.011 -6.345 14.020 1.00 81.62 184 TYR A N 1
ATOM 1449 C CA . TYR A 1 184 ? 20.667 -6.852 13.722 1.00 81.62 184 TYR A CA 1
ATOM 1450 C C . TYR A 1 184 ? 20.412 -8.181 14.423 1.00 81.62 184 TYR A C 1
ATOM 1452 O O . TYR A 1 184 ? 21.304 -9.021 14.520 1.00 81.62 184 TYR A O 1
ATOM 1460 N N . CYS A 1 185 ? 19.194 -8.377 14.919 1.00 85.88 185 CYS A N 1
ATOM 1461 C CA . CYS A 1 185 ? 18.772 -9.651 15.484 1.00 85.88 185 CYS A CA 1
ATOM 1462 C C . CYS A 1 185 ? 18.781 -10.728 14.391 1.00 85.88 185 CYS A C 1
ATOM 1464 O O . CYS A 1 185 ? 18.169 -10.539 13.343 1.00 85.88 185 CYS A O 1
ATOM 1466 N N . LEU A 1 186 ? 19.439 -11.861 14.646 1.00 84.69 186 LEU A N 1
ATOM 1467 C CA . LEU A 1 186 ? 19.550 -12.962 13.682 1.00 84.69 186 LEU A CA 1
ATOM 1468 C C . LEU A 1 186 ? 18.205 -13.657 13.419 1.00 84.69 186 LEU A C 1
ATOM 1470 O O . LEU A 1 186 ? 17.999 -14.196 12.340 1.00 84.69 186 LEU A O 1
ATOM 1474 N N . GLU A 1 187 ? 17.290 -13.632 14.392 1.00 84.88 187 GLU A N 1
ATOM 1475 C CA . GLU A 1 187 ? 15.976 -14.284 14.295 1.00 84.88 187 GLU A CA 1
ATOM 1476 C C . GLU A 1 187 ? 14.934 -13.384 13.606 1.00 84.88 187 GLU A C 1
ATOM 1478 O O . GLU A 1 187 ? 14.123 -13.866 12.822 1.00 84.88 187 GLU A O 1
ATOM 1483 N N . HIS A 1 188 ? 14.969 -12.070 13.858 1.00 83.50 188 HIS A N 1
ATOM 1484 C CA . HIS A 1 188 ? 13.921 -11.136 13.416 1.00 83.50 188 HIS A CA 1
ATOM 1485 C C . HIS A 1 188 ? 14.376 -10.132 12.350 1.00 83.50 188 HIS A C 1
ATOM 1487 O O . HIS A 1 188 ? 13.551 -9.389 11.823 1.00 83.50 188 HIS A O 1
ATOM 1493 N N . GLY A 1 189 ? 15.677 -10.044 12.058 1.00 82.00 189 GLY A N 1
ATOM 1494 C CA . GLY A 1 189 ? 16.221 -9.081 11.096 1.00 82.00 189 GLY A CA 1
ATOM 1495 C C . GLY A 1 189 ? 16.025 -7.612 11.491 1.00 82.00 189 GLY A C 1
ATOM 1496 O O . GLY A 1 189 ? 16.167 -6.729 10.650 1.00 82.00 189 GLY A O 1
ATOM 1497 N N . THR A 1 190 ? 15.685 -7.323 12.751 1.00 81.00 190 THR A N 1
ATOM 1498 C CA . THR A 1 190 ? 15.459 -5.958 13.246 1.00 81.00 190 THR A CA 1
ATOM 1499 C C . THR A 1 190 ? 16.715 -5.392 13.913 1.00 81.00 190 THR A C 1
ATOM 1501 O O . THR A 1 190 ? 17.433 -6.153 14.572 1.00 81.00 190 THR A O 1
ATOM 1504 N N . PRO A 1 191 ? 16.984 -4.078 13.806 1.00 79.69 191 PRO A N 1
ATOM 1505 C CA . PRO A 1 191 ? 18.108 -3.451 14.497 1.00 79.69 191 PRO A CA 1
ATOM 1506 C C . PRO A 1 191 ? 17.959 -3.568 16.023 1.00 79.69 191 PRO A C 1
ATOM 1508 O O . PRO A 1 191 ? 16.854 -3.726 16.547 1.00 79.69 191 PRO A O 1
ATOM 1511 N N . TYR A 1 192 ? 19.077 -3.504 16.745 1.00 73.19 192 TYR A N 1
ATOM 1512 C CA . TYR A 1 192 ? 19.083 -3.445 18.208 1.00 73.19 192 TYR A CA 1
ATOM 1513 C C . TYR A 1 192 ? 18.297 -2.210 18.707 1.00 73.19 192 TYR A C 1
ATOM 1515 O O . TYR A 1 192 ? 18.528 -1.104 18.224 1.00 73.19 192 TYR A O 1
ATOM 1523 N N . GLN A 1 193 ? 17.377 -2.307 19.670 1.00 74.12 193 GLN A N 1
ATOM 1524 C CA . GLN A 1 193 ? 16.968 -3.464 20.477 1.00 74.12 193 GLN A CA 1
ATOM 1525 C C . GLN A 1 193 ? 15.700 -4.129 19.896 1.00 74.12 193 GLN A C 1
ATOM 1527 O O . GLN A 1 193 ? 14.647 -3.513 19.770 1.00 74.12 193 GLN A O 1
ATOM 1532 N N . CYS A 1 194 ? 15.791 -5.413 19.557 1.00 78.31 194 CYS A N 1
ATOM 1533 C CA . CYS A 1 194 ? 14.682 -6.268 19.151 1.00 78.31 194 CYS A CA 1
ATOM 1534 C C . CYS A 1 194 ? 13.770 -6.567 20.347 1.00 78.31 194 CYS A C 1
ATOM 1536 O O . CYS A 1 194 ? 14.088 -7.420 21.177 1.00 78.31 194 CYS A O 1
ATOM 1538 N N . PHE A 1 195 ? 12.615 -5.905 20.398 1.00 75.25 195 PHE A N 1
ATOM 1539 C CA . PHE A 1 195 ? 11.618 -6.057 21.464 1.00 75.25 195 PHE A CA 1
ATOM 1540 C C . PHE A 1 195 ? 11.119 -7.494 21.657 1.00 75.25 195 PHE A C 1
ATOM 1542 O O . PHE A 1 195 ? 10.802 -7.896 22.777 1.00 75.25 195 PHE A O 1
ATOM 1549 N N . THR A 1 196 ? 11.053 -8.279 20.580 1.00 77.38 196 THR A N 1
ATOM 1550 C CA . THR A 1 196 ? 10.605 -9.677 20.634 1.00 77.38 196 THR A CA 1
ATOM 1551 C C . THR A 1 196 ? 11.598 -10.552 21.391 1.00 77.38 196 THR A C 1
ATOM 1553 O O . THR A 1 196 ? 11.197 -11.387 22.200 1.00 77.38 196 THR A O 1
ATOM 1556 N N . CYS A 1 197 ? 12.897 -10.338 21.166 1.00 77.50 197 CYS A N 1
ATOM 1557 C CA . CYS A 1 197 ? 13.941 -11.027 21.916 1.00 77.50 197 CYS A CA 1
ATOM 1558 C C . CYS A 1 197 ? 14.041 -10.470 23.336 1.00 77.50 197 CYS A C 1
ATOM 1560 O O . CYS A 1 197 ? 14.104 -11.244 24.280 1.00 77.50 197 CYS A O 1
ATOM 1562 N N . ASP A 1 198 ? 13.994 -9.152 23.510 1.00 70.12 198 ASP A N 1
ATOM 1563 C CA . ASP A 1 198 ? 14.185 -8.502 24.809 1.00 70.12 198 ASP A CA 1
ATOM 1564 C C . ASP A 1 198 ? 13.228 -9.029 25.892 1.00 70.12 198 ASP A C 1
ATOM 1566 O O . ASP A 1 198 ? 13.655 -9.458 26.963 1.00 70.12 198 ASP A O 1
ATOM 1570 N N . ARG A 1 199 ? 11.940 -9.173 25.550 1.00 66.06 199 ARG A N 1
ATOM 1571 C CA . ARG A 1 199 ? 10.925 -9.754 26.448 1.00 66.06 199 ARG A CA 1
ATOM 1572 C C . ARG A 1 199 ? 11.143 -11.235 26.774 1.00 66.06 199 ARG A C 1
ATOM 1574 O O . ARG A 1 199 ? 10.710 -11.699 27.830 1.00 66.06 199 ARG A O 1
ATOM 1581 N N . ARG A 1 200 ? 11.778 -12.002 25.878 1.00 62.75 200 ARG A N 1
ATOM 1582 C CA . ARG A 1 200 ? 12.139 -13.406 26.149 1.00 62.75 200 ARG A CA 1
ATOM 1583 C C . ARG A 1 200 ? 13.297 -13.500 27.147 1.00 62.75 200 ARG A C 1
ATOM 1585 O O . ARG A 1 200 ? 13.343 -14.466 27.901 1.00 62.75 200 ARG A O 1
ATOM 1592 N N . TYR A 1 201 ? 14.198 -12.515 27.171 1.00 61.81 201 TYR A N 1
ATOM 1593 C CA . TYR A 1 201 ? 15.400 -12.544 28.010 1.00 61.81 201 TYR A CA 1
ATOM 1594 C C . TYR A 1 201 ? 15.256 -11.830 29.362 1.00 61.81 201 TYR A C 1
ATOM 1596 O O . TYR A 1 201 ? 15.984 -12.189 30.283 1.00 61.81 201 TYR A O 1
ATOM 1604 N N . GLU A 1 202 ? 14.284 -10.928 29.542 1.00 58.12 202 GLU A N 1
ATOM 1605 C CA . GLU A 1 202 ? 13.938 -10.385 30.874 1.00 58.12 202 GLU A CA 1
ATOM 1606 C C . GLU A 1 202 ? 13.446 -11.461 31.863 1.00 58.12 202 GLU A C 1
ATOM 1608 O O . GLU A 1 202 ? 13.545 -11.278 33.072 1.00 58.12 202 GLU A O 1
ATOM 1613 N N . ASN A 1 203 ? 12.965 -12.607 31.366 1.00 52.12 203 ASN A N 1
ATOM 1614 C CA . ASN A 1 203 ? 12.453 -13.713 32.186 1.00 52.12 203 ASN A CA 1
ATOM 1615 C C . ASN A 1 203 ? 13.468 -14.846 32.424 1.00 52.12 203 ASN A C 1
ATOM 1617 O O . ASN A 1 203 ? 13.113 -15.875 33.002 1.00 52.12 203 ASN A O 1
ATOM 1621 N N . LEU A 1 204 ? 14.719 -14.700 31.977 1.00 53.31 204 LEU A N 1
ATOM 1622 C CA . LEU A 1 204 ? 15.757 -15.691 32.255 1.00 53.31 204 LEU A CA 1
ATOM 1623 C C . LEU A 1 204 ? 16.431 -15.380 33.600 1.00 53.31 204 LEU A C 1
ATOM 1625 O O . LEU A 1 204 ? 16.818 -14.234 33.837 1.00 53.31 204 LEU A O 1
ATOM 1629 N N . PRO A 1 205 ? 16.602 -16.377 34.489 1.00 42.47 205 PRO A N 1
ATOM 1630 C CA . PRO A 1 205 ? 17.343 -16.179 35.724 1.00 42.47 205 PRO A CA 1
ATOM 1631 C C . PRO A 1 205 ? 18.756 -15.703 35.382 1.00 42.47 205 PRO A C 1
ATOM 1633 O O . PRO A 1 205 ? 19.405 -16.255 34.488 1.00 42.47 205 PRO A O 1
ATOM 1636 N N . ALA A 1 206 ? 19.217 -14.662 36.080 1.00 46.16 206 ALA A N 1
ATOM 1637 C CA . ALA A 1 206 ? 20.549 -14.106 35.885 1.00 46.16 206 ALA A CA 1
ATOM 1638 C C . ALA A 1 206 ? 21.595 -15.237 35.890 1.00 46.16 206 ALA A C 1
ATOM 1640 O O . ALA A 1 206 ? 21.534 -16.109 36.766 1.00 46.16 206 ALA A O 1
ATOM 1641 N N . PRO A 1 207 ? 22.548 -15.256 34.939 1.00 46.69 207 PRO A N 1
ATOM 1642 C CA . PRO A 1 207 ? 23.591 -16.265 34.936 1.00 46.69 207 PRO A CA 1
ATOM 1643 C C . PRO A 1 207 ? 24.365 -16.151 36.249 1.00 46.69 207 PRO A C 1
ATOM 1645 O O . PRO A 1 207 ? 24.989 -15.124 36.525 1.00 46.69 207 PRO A O 1
ATOM 1648 N N . GLN A 1 208 ? 24.289 -17.195 37.078 1.00 40.72 208 GLN A N 1
ATOM 1649 C CA . GLN A 1 208 ? 25.099 -17.297 38.283 1.00 40.72 208 GLN A CA 1
ATOM 1650 C C . GLN A 1 208 ? 26.561 -17.211 37.850 1.00 40.72 208 GLN A C 1
ATOM 1652 O O . GLN A 1 208 ? 27.054 -18.054 37.100 1.00 40.72 208 GLN A O 1
ATOM 1657 N N . GLY A 1 209 ? 27.229 -16.130 38.252 1.00 40.06 209 GLY A N 1
ATOM 1658 C CA . GLY A 1 209 ? 28.631 -15.912 37.948 1.00 40.06 209 GLY A CA 1
ATOM 1659 C C . GLY A 1 209 ? 29.449 -17.082 38.479 1.00 40.06 209 GLY A C 1
ATOM 1660 O O . GLY A 1 209 ? 29.493 -17.311 39.686 1.00 40.06 209 GLY A O 1
ATOM 1661 N N . ASN A 1 210 ? 30.091 -17.812 37.569 1.00 41.38 210 ASN A N 1
ATOM 1662 C CA . ASN A 1 210 ? 31.083 -18.818 37.915 1.00 41.38 210 ASN A CA 1
ATOM 1663 C C . ASN A 1 210 ? 32.172 -18.159 38.768 1.00 41.38 210 ASN A C 1
ATOM 1665 O O . ASN A 1 210 ? 32.924 -17.301 38.301 1.00 41.38 210 ASN A O 1
ATOM 1669 N N . THR A 1 211 ? 32.246 -18.569 40.029 1.00 43.88 211 THR A N 1
ATOM 1670 C CA . THR A 1 211 ? 33.366 -18.295 40.919 1.00 43.88 211 THR A CA 1
ATOM 1671 C C . THR A 1 211 ? 34.635 -18.892 40.310 1.00 43.88 211 THR A C 1
ATOM 1673 O O . THR A 1 211 ? 34.715 -20.079 39.998 1.00 43.88 211 THR A O 1
ATOM 1676 N N . ALA A 1 212 ? 35.636 -18.042 40.090 1.00 40.25 212 ALA A N 1
ATOM 1677 C CA . ALA A 1 212 ? 36.943 -18.449 39.592 1.00 40.25 212 ALA A CA 1
ATOM 1678 C C . ALA A 1 212 ? 37.655 -19.367 40.611 1.00 40.25 212 ALA A C 1
ATOM 1680 O O . ALA A 1 212 ? 37.651 -19.049 41.805 1.00 40.25 212 ALA A O 1
ATOM 1681 N N . PRO A 1 213 ? 38.317 -20.462 40.190 1.00 45.56 213 PRO A N 1
ATOM 1682 C CA . PRO A 1 213 ? 39.136 -21.256 41.094 1.00 45.56 213 PRO A CA 1
ATOM 1683 C C . PRO A 1 213 ? 40.475 -20.552 41.356 1.00 45.56 213 PRO A C 1
ATOM 1685 O O . PRO A 1 213 ? 41.088 -19.957 40.467 1.00 45.56 213 PRO A O 1
ATOM 1688 N N . GLY A 1 214 ? 40.902 -20.601 42.618 1.00 41.09 214 GLY A N 1
ATOM 1689 C CA . GLY A 1 214 ? 42.030 -19.855 43.161 1.00 41.09 214 GLY A CA 1
ATOM 1690 C C . GLY A 1 214 ? 43.378 -20.117 42.484 1.00 41.09 214 GLY A C 1
ATOM 1691 O O . GLY A 1 214 ? 43.755 -21.250 42.184 1.00 41.09 214 GLY A O 1
ATOM 1692 N N . LYS A 1 215 ? 44.154 -19.039 42.334 1.00 41.91 215 LYS A N 1
ATOM 1693 C CA . LYS A 1 215 ? 45.591 -19.096 42.056 1.00 41.91 215 LYS A CA 1
ATOM 1694 C C . LYS A 1 215 ? 46.315 -19.677 43.277 1.00 41.91 215 LYS A C 1
ATOM 1696 O O . LYS A 1 215 ? 46.435 -19.002 44.299 1.00 41.91 215 LYS A O 1
ATOM 1701 N N . LYS A 1 216 ? 46.822 -20.907 43.168 1.00 46.31 216 LYS A N 1
ATOM 1702 C CA . LYS A 1 216 ? 47.869 -21.413 44.066 1.00 46.31 216 LYS A CA 1
ATOM 1703 C C . LYS A 1 216 ? 49.206 -20.792 43.660 1.00 46.31 216 LYS A C 1
ATOM 1705 O O . LYS A 1 216 ? 49.572 -20.818 42.490 1.00 46.31 216 LYS A O 1
ATOM 1710 N N . LYS A 1 217 ? 49.889 -20.215 44.649 1.00 47.03 217 LYS A N 1
ATOM 1711 C CA . LYS A 1 217 ? 51.298 -19.823 44.589 1.00 47.03 217 LYS A CA 1
ATOM 1712 C C . LYS A 1 217 ? 52.167 -21.084 44.566 1.00 47.03 217 LYS A C 1
ATOM 1714 O O . LYS A 1 217 ? 52.020 -21.899 45.474 1.00 47.03 217 LYS A O 1
ATOM 1719 N N . SER A 1 218 ? 53.079 -21.162 43.604 1.00 50.19 218 SER A N 1
ATOM 1720 C CA . SER A 1 218 ? 54.426 -21.737 43.711 1.00 50.19 218 SER A CA 1
ATOM 1721 C C . SER A 1 218 ? 55.295 -21.064 42.661 1.00 50.19 218 SER A C 1
ATOM 1723 O O . SER A 1 218 ? 54.779 -20.875 41.538 1.00 50.19 218 SER A O 1
#

pLDDT: mean 75.48, std 21.6, range [33.81, 97.56]